Protein AF-A0A7S9H1B7-F1 (afdb_monomer)

Organism: NCBI:txid83627

Nearest PDB structures (foldseek):
  1pwu-assembly2_B  TM=5.235E-01  e=2.134E-02  Bacillus 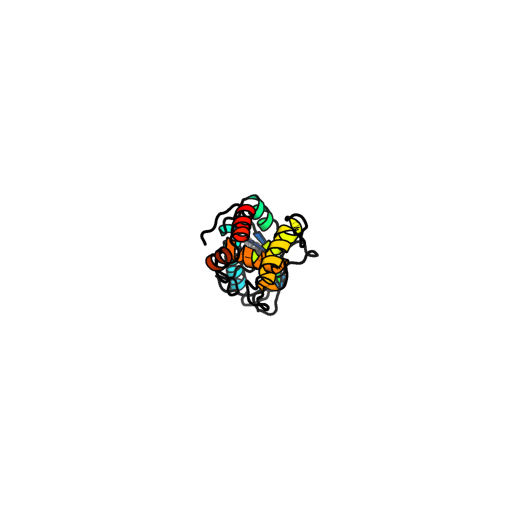anthracis
  1pwq-assembly2_B  TM=4.890E-01  e=4.020E-02  Bacillus anthracis
  8sln-assembly1_A-2  TM=4.218E-01  e=8.030E-01  Deinococcus geothermalis DSM 11300
  6fx4-assembly1_A  TM=3.957E-01  e=4.518E+00  Homo sapiens

Secondary structure (DSSP, 8-state):
-----------------TTEEEETTEEEE-GGGTT-TTHHHHHHHHHHHHHHHHHT---HHHHHHHHHS-EEEE---SS--EEE-TTSSSEEEESSPPPTT--HHHHHHHHHHHHHTSTTGGG-HHHHHHHHHHHHTT-S-TT-GGGS-HHHHHHHHHHHHHHSB-SSTT-BHHHHHHH-HHHHHHHHHHHT-----

Sequence (197 aa):
MIAAAALLATRSAIAQSGATFSYRGINVDASAAQDLPNLKEIVASLKHQIDIVIDCGAKPEIMTFFKSQPVSVKPGQGDGGGHFSSKADGVTVDAAVVAPEKPVLLHELLHAYHFRVLPGALQNPDLVRFYDIAKQNELYPADAYVLKNVQEFFAVTGSLYLWGNVDRPPNDRATLHDKQPVYYQWLGDLFGVQKKA

Radius of gyration: 21.13 Å; Cα contacts (8 Å, |Δi|>4): 292; chains: 1; bounding box: 50×29×90 Å

Solvent-accessible surface area (backbone atoms only — not comparable to full-atom va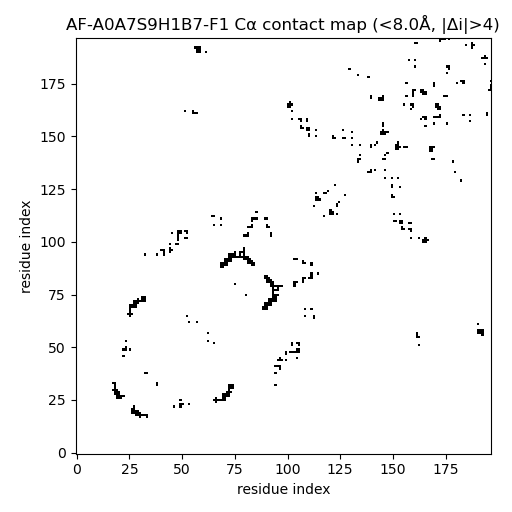lu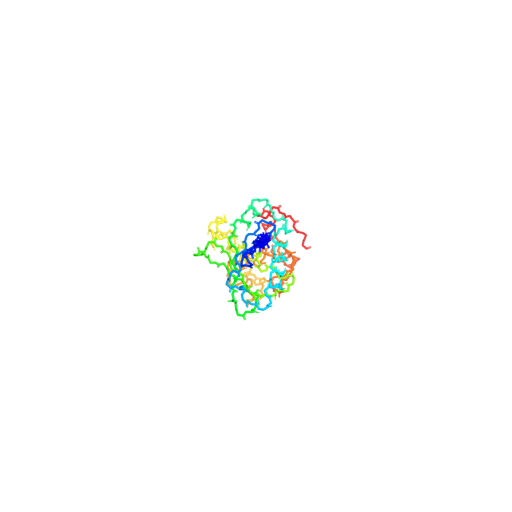es): 11085 Å² total; per-residue (Å²): 137,87,87,81,85,81,83,82,79,89,76,81,74,79,76,72,61,83,27,52,52,73,58,99,67,34,46,37,40,31,56,73,30,58,85,45,94,57,40,69,55,26,52,52,36,50,50,52,30,47,47,52,56,70,69,37,53,55,33,70,71,57,48,51,51,56,39,68,37,47,35,35,32,35,73,53,95,63,84,41,55,57,44,56,47,97,90,50,92,34,31,38,35,33,60,28,70,52,64,91,69,56,55,47,59,44,26,24,47,39,43,49,41,39,51,77,67,43,70,65,24,86,61,20,65,66,55,48,51,55,46,49,52,37,61,78,66,58,69,55,64,88,84,36,66,40,64,72,41,58,60,41,30,50,18,49,53,51,37,24,57,48,72,41,47,42,105,47,75,66,37,36,33,46,53,41,32,74,74,36,49,71,57,44,50,50,50,22,64,72,34,61,38,85,67,83,91

Structure (mmCIF, N/CA/C/O backbone):
data_AF-A0A7S9H1B7-F1
#
_entry.id   AF-A0A7S9H1B7-F1
#
loop_
_atom_site.group_PDB
_atom_site.id
_atom_site.type_symbol
_atom_site.label_atom_id
_atom_site.label_alt_id
_atom_site.label_comp_id
_atom_site.label_asym_id
_atom_site.label_entity_id
_atom_site.label_seq_id
_atom_site.pdbx_PDB_ins_code
_atom_site.Cartn_x
_atom_site.Cartn_y
_atom_site.Cartn_z
_atom_site.occupancy
_atom_site.B_iso_or_equiv
_atom_site.auth_seq_id
_atom_site.auth_comp_id
_atom_site.auth_asym_id
_atom_site.auth_atom_id
_atom_site.pdbx_PDB_model_num
ATOM 1 N N . MET A 1 1 ? 33.031 3.701 -67.627 1.00 42.50 1 MET A N 1
ATOM 2 C CA . MET A 1 1 ? 33.078 4.203 -66.238 1.00 42.50 1 MET A CA 1
ATOM 3 C C . MET A 1 1 ? 31.950 3.541 -65.471 1.00 42.50 1 MET A C 1
ATOM 5 O O . MET A 1 1 ? 30.833 3.523 -65.968 1.00 42.50 1 MET A O 1
ATOM 9 N N . ILE A 1 2 ? 32.289 2.880 -64.368 1.00 40.06 2 ILE A N 1
ATOM 10 C CA . ILE A 1 2 ? 31.425 1.960 -63.619 1.00 40.06 2 ILE A CA 1
ATOM 11 C C . ILE A 1 2 ? 30.494 2.762 -62.703 1.00 40.06 2 ILE A C 1
ATOM 13 O O . ILE A 1 2 ? 30.937 3.683 -62.022 1.00 40.06 2 ILE A O 1
ATOM 17 N N . ALA A 1 3 ? 29.212 2.402 -62.716 1.00 40.38 3 ALA A N 1
ATOM 18 C CA . ALA A 1 3 ? 28.187 2.911 -61.817 1.00 40.38 3 ALA A CA 1
ATOM 19 C C . ALA A 1 3 ? 28.309 2.267 -60.427 1.00 40.38 3 ALA A C 1
ATOM 21 O O . ALA A 1 3 ? 28.509 1.060 -60.321 1.00 40.38 3 ALA A O 1
ATOM 22 N N . ALA A 1 4 ? 28.110 3.056 -59.373 1.00 41.62 4 ALA A N 1
ATOM 23 C CA . ALA A 1 4 ? 27.821 2.550 -58.035 1.00 41.62 4 ALA A CA 1
ATOM 24 C C . ALA A 1 4 ? 26.905 3.547 -57.311 1.00 41.62 4 ALA A C 1
ATOM 26 O O . ALA A 1 4 ? 27.356 4.560 -56.782 1.00 41.62 4 ALA A O 1
ATOM 27 N N . ALA A 1 5 ? 25.601 3.268 -57.323 1.00 49.97 5 ALA A N 1
ATOM 28 C CA . ALA A 1 5 ? 24.639 3.914 -56.442 1.00 49.97 5 ALA A CA 1
ATOM 29 C C . ALA A 1 5 ? 24.619 3.132 -55.121 1.00 49.97 5 ALA A C 1
ATOM 31 O O . ALA A 1 5 ? 24.175 1.985 -55.082 1.00 49.97 5 ALA A O 1
ATOM 32 N N . ALA A 1 6 ? 25.139 3.733 -54.052 1.00 50.69 6 ALA A N 1
ATOM 33 C CA . ALA A 1 6 ? 25.079 3.158 -52.716 1.00 50.69 6 ALA A CA 1
ATOM 34 C C . ALA A 1 6 ? 23.719 3.481 -52.081 1.00 50.69 6 ALA A C 1
ATOM 36 O O . ALA A 1 6 ? 23.407 4.633 -51.783 1.00 50.69 6 ALA A O 1
ATOM 37 N N . LEU A 1 7 ? 22.913 2.438 -51.889 1.00 50.28 7 LEU A N 1
ATOM 38 C CA . LEU A 1 7 ? 21.675 2.467 -51.121 1.00 50.28 7 LEU A CA 1
ATOM 39 C C . LEU A 1 7 ? 22.037 2.464 -49.624 1.00 50.28 7 LEU A C 1
ATOM 41 O O . LEU A 1 7 ? 22.408 1.428 -49.075 1.00 50.28 7 LEU A O 1
ATOM 45 N N . LEU A 1 8 ? 21.956 3.612 -48.952 1.00 50.78 8 LEU A N 1
ATOM 46 C CA . LEU A 1 8 ? 22.065 3.681 -47.491 1.00 50.78 8 LEU A CA 1
ATOM 47 C C . LEU A 1 8 ? 20.679 3.444 -46.887 1.00 50.78 8 LEU A C 1
ATOM 49 O O . LEU A 1 8 ? 19.845 4.343 -46.811 1.00 50.78 8 LEU A O 1
ATOM 53 N N . ALA A 1 9 ? 20.432 2.198 -46.489 1.00 48.97 9 ALA A N 1
ATOM 54 C CA . ALA A 1 9 ? 19.264 1.821 -45.712 1.00 48.97 9 ALA A CA 1
ATOM 55 C C . ALA A 1 9 ? 19.349 2.445 -44.310 1.00 48.97 9 ALA A C 1
ATOM 57 O O . ALA A 1 9 ? 20.228 2.122 -43.512 1.00 48.97 9 ALA A O 1
ATOM 58 N N . THR A 1 10 ? 18.405 3.327 -43.999 1.00 51.50 10 THR A N 1
ATOM 59 C CA . THR A 1 10 ? 18.156 3.845 -42.656 1.00 51.50 10 THR A CA 1
ATOM 60 C C . THR A 1 10 ? 17.515 2.762 -41.794 1.00 51.50 10 THR A C 1
ATOM 62 O O . THR A 1 10 ? 16.324 2.477 -41.900 1.00 51.50 10 THR A O 1
ATOM 65 N N . ARG A 1 11 ? 18.299 2.158 -40.898 1.00 53.00 11 ARG A N 1
ATOM 66 C CA . ARG A 1 11 ? 17.776 1.433 -39.734 1.00 53.00 11 ARG A CA 1
ATOM 67 C C . ARG A 1 11 ? 18.700 1.629 -38.542 1.00 53.00 11 ARG A C 1
ATOM 69 O O . ARG A 1 11 ? 19.546 0.790 -38.270 1.00 53.00 11 ARG A O 1
ATOM 76 N N . SER A 1 12 ? 18.459 2.694 -37.793 1.00 42.88 12 SER A N 1
ATOM 77 C CA . SER A 1 12 ? 18.681 2.637 -36.352 1.00 42.88 12 SER A CA 1
ATOM 78 C C . SER A 1 12 ? 17.314 2.742 -35.712 1.00 42.88 12 SER A C 1
ATOM 80 O O . SER A 1 12 ? 16.742 3.822 -35.581 1.00 42.88 12 SER A O 1
ATOM 82 N N . ALA A 1 13 ? 16.759 1.568 -35.414 1.00 45.88 13 ALA A N 1
ATOM 83 C CA . ALA A 1 13 ? 15.676 1.443 -34.464 1.00 45.88 13 ALA A CA 1
ATOM 84 C C . ALA A 1 13 ? 16.098 2.183 -33.193 1.00 45.88 13 ALA A C 1
ATOM 86 O O . ALA A 1 13 ? 17.211 1.995 -32.701 1.00 45.88 13 ALA A O 1
ATOM 87 N N . ILE A 1 14 ? 15.217 3.047 -32.701 1.00 44.31 14 ILE A N 1
ATOM 88 C CA . ILE A 1 14 ? 15.323 3.620 -31.367 1.00 44.31 14 ILE A CA 1
ATOM 89 C C . ILE A 1 14 ? 15.502 2.433 -30.421 1.00 44.31 14 ILE A C 1
ATOM 91 O O . ILE A 1 14 ? 14.602 1.603 -30.293 1.00 44.31 14 ILE A O 1
ATOM 95 N N . ALA A 1 15 ? 16.683 2.316 -29.814 1.00 42.44 15 ALA A N 1
ATOM 96 C CA . ALA A 1 15 ? 16.867 1.449 -28.671 1.00 42.44 15 ALA A CA 1
ATOM 97 C C . ALA A 1 15 ? 15.908 1.976 -27.605 1.00 42.44 15 ALA A C 1
ATOM 99 O O . ALA A 1 15 ? 16.134 3.032 -27.017 1.00 42.44 15 ALA A O 1
ATOM 100 N N . GLN A 1 16 ? 14.778 1.296 -27.431 1.00 44.72 16 GLN A N 1
ATOM 101 C CA . GLN A 1 16 ? 13.927 1.513 -26.280 1.00 44.72 16 GLN A CA 1
ATOM 102 C C . GLN A 1 16 ? 14.813 1.194 -25.078 1.00 44.72 16 GLN A C 1
ATOM 104 O O . GLN A 1 16 ? 15.269 0.060 -24.940 1.00 44.72 16 GLN A O 1
ATOM 109 N N . SER A 1 17 ? 15.159 2.212 -24.293 1.00 44.72 17 SER A N 1
ATOM 110 C CA . SER A 1 17 ? 15.959 2.073 -23.082 1.00 44.72 17 SER A CA 1
ATOM 111 C C . SER A 1 17 ? 15.239 1.100 -22.148 1.00 44.72 17 SER A C 1
ATOM 113 O O . SER A 1 17 ? 14.348 1.500 -21.405 1.00 44.72 17 SER A O 1
ATOM 115 N N . GLY A 1 18 ? 15.579 -0.191 -22.219 1.00 53.19 18 GLY A N 1
ATOM 116 C CA . GLY A 1 18 ? 14.885 -1.285 -21.521 1.00 53.19 18 GLY A CA 1
ATOM 117 C C . GLY A 1 18 ? 14.953 -1.209 -19.993 1.00 53.19 18 GLY A C 1
ATOM 118 O O . GLY A 1 18 ? 14.351 -2.021 -19.302 1.00 53.19 18 GLY A O 1
ATOM 119 N N . ALA A 1 19 ? 15.668 -0.212 -19.490 1.00 76.44 19 ALA A N 1
ATOM 120 C CA . ALA A 1 19 ? 15.900 0.100 -18.101 1.00 76.44 19 ALA A CA 1
ATOM 121 C C . ALA A 1 19 ? 14.777 0.932 -17.457 1.00 76.44 19 ALA A C 1
ATOM 123 O O . ALA A 1 19 ? 14.599 0.865 -16.253 1.00 76.44 19 ALA A O 1
ATOM 124 N N . THR A 1 20 ? 13.982 1.692 -18.214 1.00 91.31 20 THR A N 1
ATOM 125 C CA . THR A 1 20 ? 12.892 2.519 -17.662 1.00 91.31 20 THR A CA 1
ATOM 126 C C . THR A 1 20 ? 11.612 2.320 -18.463 1.00 91.31 20 THR A C 1
ATOM 128 O O . THR A 1 20 ? 11.636 2.158 -19.684 1.00 91.31 20 THR A O 1
ATOM 131 N N . PHE A 1 21 ? 10.462 2.312 -17.789 1.00 94.19 21 PHE A N 1
ATOM 132 C CA . PHE A 1 21 ? 9.170 2.197 -18.463 1.00 94.19 21 PHE A CA 1
ATOM 133 C C . PHE A 1 21 ? 8.062 2.946 -17.728 1.00 94.19 21 PHE A C 1
ATOM 135 O O . PHE A 1 21 ? 8.146 3.214 -16.535 1.00 94.19 21 PHE A O 1
ATOM 142 N N . SER A 1 22 ? 6.991 3.258 -18.457 1.00 95.88 22 SER A N 1
ATOM 143 C CA . SER A 1 22 ? 5.749 3.774 -17.885 1.00 95.88 22 SER A CA 1
ATOM 144 C C . SER A 1 22 ? 4.623 2.783 -18.149 1.00 95.88 22 SER A C 1
ATOM 146 O O . SER A 1 22 ? 4.496 2.259 -19.260 1.00 95.88 22 SER A O 1
ATOM 148 N N . TYR A 1 23 ? 3.810 2.501 -17.136 1.00 97.69 23 TYR A N 1
ATOM 149 C CA . TYR A 1 23 ? 2.651 1.622 -17.259 1.00 97.69 23 TYR A CA 1
ATOM 150 C C . TYR A 1 23 ? 1.490 2.173 -16.433 1.00 97.69 23 TYR A C 1
ATOM 152 O O . TYR A 1 23 ? 1.639 2.477 -15.253 1.00 97.69 23 TYR A O 1
ATOM 160 N N . ARG A 1 24 ? 0.336 2.375 -17.086 1.00 97.69 24 ARG A N 1
ATOM 161 C CA . ARG A 1 24 ? -0.893 2.959 -16.503 1.00 97.69 24 ARG A CA 1
ATOM 162 C C . ARG A 1 24 ? -0.681 4.273 -15.724 1.00 97.69 24 ARG A C 1
ATOM 164 O O . ARG A 1 24 ? -1.469 4.626 -14.845 1.00 97.69 24 ARG A O 1
ATOM 171 N N . GLY A 1 25 ? 0.345 5.037 -16.106 1.00 96.31 25 GLY A N 1
ATOM 172 C CA . GLY A 1 25 ? 0.700 6.324 -15.506 1.00 96.31 25 GLY A CA 1
ATOM 173 C C . GLY A 1 25 ? 1.669 6.245 -14.324 1.00 96.31 25 GLY A C 1
ATOM 174 O O . GLY A 1 25 ? 1.951 7.285 -13.744 1.00 96.31 25 GLY A O 1
ATOM 175 N N . ILE A 1 26 ? 2.177 5.058 -13.977 1.00 97.62 26 ILE A N 1
ATOM 176 C CA . ILE A 1 26 ? 3.278 4.887 -13.022 1.00 97.62 26 ILE A CA 1
ATOM 177 C C . ILE A 1 26 ? 4.585 4.761 -13.803 1.00 97.62 26 ILE A C 1
ATOM 179 O O . ILE A 1 26 ? 4.686 3.943 -14.721 1.00 97.62 26 ILE A O 1
ATOM 183 N N . ASN A 1 27 ? 5.576 5.571 -13.434 1.00 96.06 27 ASN A N 1
ATOM 184 C CA . ASN A 1 27 ? 6.915 5.526 -14.012 1.00 96.06 27 ASN A CA 1
ATOM 185 C C . ASN A 1 27 ? 7.822 4.648 -13.149 1.00 96.06 27 ASN A C 1
ATOM 187 O O . ASN A 1 27 ? 7.904 4.837 -11.935 1.00 96.06 27 ASN A O 1
ATOM 191 N N . VAL A 1 28 ? 8.505 3.710 -13.795 1.00 96.94 28 VAL A N 1
ATOM 192 C CA . VAL A 1 28 ? 9.380 2.731 -13.162 1.00 96.94 28 VAL A CA 1
ATOM 193 C C . VAL A 1 28 ? 10.788 2.859 -13.726 1.00 96.94 28 VAL A C 1
ATOM 195 O O . VAL A 1 28 ? 10.990 2.813 -14.942 1.00 96.94 28 VAL A O 1
ATOM 198 N N . ASP A 1 29 ? 11.758 2.953 -12.825 1.00 96.06 29 ASP A N 1
ATOM 199 C CA . ASP A 1 29 ? 13.178 2.805 -13.113 1.00 96.06 29 ASP A CA 1
ATOM 200 C C . ASP A 1 29 ? 13.665 1.413 -12.699 1.00 96.06 29 ASP A C 1
ATOM 202 O O . ASP A 1 29 ? 13.832 1.119 -11.520 1.00 96.06 29 ASP A O 1
ATOM 206 N N . ALA A 1 30 ? 13.889 0.550 -13.682 1.00 94.44 30 ALA A N 1
ATOM 207 C CA . ALA A 1 30 ? 14.464 -0.780 -13.538 1.00 94.44 30 ALA A CA 1
ATOM 208 C C . ALA A 1 30 ? 15.931 -0.860 -14.001 1.00 94.44 30 ALA A C 1
ATOM 210 O O . ALA A 1 30 ? 16.442 -1.961 -14.208 1.00 94.44 30 ALA A O 1
ATOM 211 N N . SER A 1 31 ? 16.631 0.274 -14.137 1.00 93.69 31 SER A N 1
ATOM 212 C CA . SER A 1 31 ? 18.012 0.316 -14.643 1.00 93.69 31 SER A CA 1
ATOM 213 C C . SER A 1 31 ? 18.956 -0.564 -13.835 1.00 93.69 31 SER A C 1
ATOM 215 O O . SER A 1 31 ? 19.795 -1.257 -14.399 1.00 93.69 31 SER A O 1
ATOM 217 N N . ALA A 1 32 ? 18.783 -0.603 -12.512 1.00 91.56 32 ALA A N 1
ATOM 218 C CA . ALA A 1 32 ? 19.619 -1.421 -11.640 1.00 91.56 32 ALA A CA 1
ATOM 219 C C . ALA A 1 32 ? 19.403 -2.935 -11.830 1.00 91.56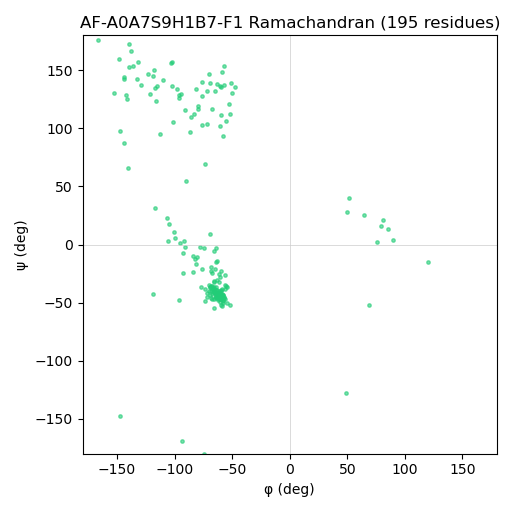 32 ALA A C 1
ATOM 221 O O . ALA A 1 32 ? 20.262 -3.719 -11.445 1.00 91.56 32 ALA A O 1
ATOM 222 N N . ALA A 1 33 ? 18.277 -3.350 -12.416 1.00 90.81 33 ALA A N 1
ATOM 223 C CA . ALA A 1 33 ? 17.911 -4.745 -12.657 1.00 90.81 33 ALA A CA 1
ATOM 224 C C . ALA A 1 33 ? 18.050 -5.160 -14.136 1.00 90.81 33 ALA A C 1
ATOM 226 O O . ALA A 1 33 ? 17.702 -6.288 -14.484 1.00 90.81 33 ALA A O 1
ATOM 227 N N . GLN A 1 34 ? 18.536 -4.269 -15.011 1.00 91.31 34 GLN A N 1
ATOM 228 C CA . GLN A 1 34 ? 18.475 -4.437 -16.469 1.00 91.31 34 GLN A CA 1
ATOM 229 C C . GLN A 1 34 ? 19.216 -5.681 -16.993 1.00 91.31 34 GLN A C 1
ATOM 231 O O . GLN A 1 34 ? 18.837 -6.237 -18.021 1.00 91.31 34 GLN A O 1
ATOM 236 N N . ASP A 1 35 ? 20.254 -6.119 -16.278 1.00 90.81 35 ASP A N 1
ATOM 237 C CA . ASP A 1 35 ? 21.105 -7.245 -16.673 1.00 90.81 35 ASP A CA 1
ATOM 238 C C . ASP A 1 35 ? 20.622 -8.585 -16.089 1.00 90.81 35 ASP A C 1
ATOM 240 O O . ASP A 1 35 ? 21.259 -9.622 -16.285 1.00 90.81 35 ASP A O 1
ATOM 244 N N . LEU A 1 36 ? 19.496 -8.595 -15.360 1.00 89.44 36 LEU A N 1
ATOM 245 C CA . LEU A 1 36 ? 18.946 -9.827 -14.806 1.00 89.44 36 LEU A CA 1
ATOM 246 C C . LEU A 1 36 ? 18.343 -10.707 -15.913 1.00 89.44 36 LEU A C 1
ATOM 248 O O . LEU A 1 36 ? 17.528 -10.234 -16.712 1.00 89.44 36 LEU A O 1
ATOM 252 N N . PRO A 1 37 ? 18.660 -12.015 -15.938 1.00 91.31 37 PRO A N 1
ATOM 253 C CA . PRO A 1 37 ? 18.216 -12.915 -17.003 1.00 91.31 37 PRO A CA 1
ATOM 254 C C . PRO A 1 37 ? 16.692 -13.110 -17.044 1.00 91.31 37 PRO A C 1
ATOM 256 O O . PRO A 1 37 ? 16.153 -13.478 -18.083 1.00 91.31 37 PRO A O 1
ATOM 259 N N . ASN A 1 38 ? 15.998 -12.849 -15.933 1.00 91.62 38 ASN A N 1
ATOM 260 C CA . ASN A 1 38 ? 14.545 -12.939 -15.775 1.00 91.62 38 ASN A CA 1
ATOM 261 C C . ASN A 1 38 ? 13.855 -11.558 -15.704 1.00 91.62 38 ASN A C 1
ATOM 263 O O . ASN A 1 38 ? 12.765 -11.426 -15.140 1.00 91.62 38 ASN A O 1
ATOM 267 N N . LEU A 1 39 ? 14.482 -10.501 -16.241 1.00 91.25 39 LEU A N 1
ATOM 268 C CA . LEU A 1 39 ? 13.924 -9.142 -16.222 1.00 91.25 39 LEU A CA 1
ATOM 269 C C . LEU A 1 39 ? 12.513 -9.083 -16.822 1.00 91.25 39 LEU A C 1
ATOM 271 O O . LEU A 1 39 ? 11.661 -8.344 -16.333 1.00 91.25 39 LEU A O 1
ATOM 275 N N . LYS A 1 40 ? 12.238 -9.865 -17.870 1.00 92.88 40 LYS A N 1
ATOM 276 C CA . LYS A 1 40 ? 10.927 -9.877 -18.532 1.00 92.88 40 LYS A CA 1
ATOM 277 C C . LYS A 1 40 ? 9.820 -10.334 -17.579 1.00 92.88 40 LYS A C 1
ATOM 279 O O . LYS A 1 40 ? 8.753 -9.721 -17.545 1.00 92.88 40 LYS A O 1
ATOM 284 N N . GLU A 1 41 ? 10.074 -11.382 -16.806 1.00 94.12 41 GLU A N 1
ATOM 285 C CA . GLU A 1 41 ? 9.160 -11.921 -15.803 1.00 94.12 41 GLU A CA 1
ATOM 286 C C . GLU A 1 41 ? 8.996 -10.944 -14.633 1.00 94.12 41 GLU A C 1
ATOM 288 O O . GLU A 1 41 ? 7.873 -10.717 -14.182 1.00 94.12 41 GLU A O 1
ATOM 293 N N . ILE A 1 42 ? 10.084 -10.300 -14.195 1.00 93.44 42 ILE A N 1
ATOM 294 C CA . ILE A 1 42 ? 10.050 -9.252 -13.161 1.00 93.44 42 ILE A CA 1
ATOM 295 C C . ILE A 1 42 ? 9.185 -8.070 -13.619 1.00 93.44 42 ILE A C 1
ATOM 297 O O . ILE A 1 42 ? 8.313 -7.618 -12.881 1.00 93.44 42 ILE A O 1
ATOM 301 N N . VAL A 1 43 ? 9.359 -7.594 -14.856 1.00 94.31 43 VAL A N 1
ATOM 302 C CA . VAL A 1 43 ? 8.550 -6.503 -15.421 1.00 94.31 43 VAL A CA 1
ATOM 303 C C . VAL A 1 43 ? 7.082 -6.911 -15.550 1.00 94.31 43 VAL A C 1
ATOM 305 O O . VAL A 1 43 ? 6.204 -6.096 -15.273 1.00 94.31 43 VAL A O 1
ATOM 308 N N . ALA A 1 44 ? 6.786 -8.152 -15.945 1.00 95.62 44 ALA A N 1
ATOM 309 C CA . ALA A 1 44 ? 5.411 -8.652 -15.997 1.00 95.62 44 ALA A CA 1
ATOM 310 C C . ALA A 1 44 ? 4.769 -8.697 -14.599 1.00 95.62 44 ALA A C 1
ATOM 312 O O . ALA A 1 44 ? 3.659 -8.197 -14.420 1.00 95.62 44 ALA A O 1
ATOM 313 N N . SER A 1 45 ? 5.500 -9.209 -13.605 1.00 95.25 45 SER A N 1
ATOM 314 C CA . SER A 1 45 ? 5.105 -9.200 -12.194 1.00 95.25 45 SER A CA 1
ATOM 315 C C . SER A 1 45 ? 4.843 -7.775 -11.694 1.00 95.25 45 SER A C 1
ATOM 317 O O . SER A 1 45 ? 3.800 -7.501 -11.106 1.00 95.25 45 SER A O 1
ATOM 319 N N . LEU A 1 46 ? 5.732 -6.824 -11.994 1.00 95.81 46 LEU A N 1
ATOM 320 C CA . LEU A 1 46 ? 5.580 -5.428 -11.582 1.00 95.81 46 LEU A CA 1
ATOM 321 C C . LEU A 1 46 ? 4.408 -4.722 -12.277 1.00 95.81 46 LEU A C 1
ATOM 323 O O . LEU A 1 46 ? 3.722 -3.919 -11.653 1.00 95.81 46 LEU A O 1
ATOM 327 N N . LYS A 1 47 ? 4.124 -5.030 -13.546 1.00 97.50 47 LYS A N 1
ATOM 328 C CA . LYS A 1 47 ? 2.913 -4.528 -14.212 1.00 97.50 47 LYS A CA 1
ATOM 329 C C . LYS A 1 47 ? 1.649 -5.015 -13.511 1.00 97.50 47 LYS A C 1
ATOM 331 O O . LYS A 1 47 ? 0.763 -4.206 -13.271 1.00 97.50 47 LYS A O 1
ATOM 336 N N . HIS A 1 48 ? 1.614 -6.278 -13.094 1.00 96.94 48 HIS A N 1
ATOM 337 C CA . HIS A 1 48 ? 0.506 -6.807 -12.297 1.00 96.94 48 HIS A CA 1
ATOM 338 C C . HIS A 1 48 ? 0.380 -6.104 -10.932 1.00 96.94 48 HIS A C 1
ATOM 340 O O . HIS A 1 48 ? -0.718 -5.747 -10.517 1.00 96.94 48 HIS A O 1
ATOM 346 N N . GLN A 1 49 ? 1.498 -5.794 -10.264 1.00 97.06 49 GLN A N 1
ATOM 347 C CA . GLN A 1 49 ? 1.489 -4.962 -9.049 1.00 97.06 49 GLN A CA 1
ATOM 348 C C . GLN A 1 49 ? 0.916 -3.559 -9.298 1.00 97.06 49 GLN A C 1
ATOM 350 O O . GLN A 1 49 ? 0.185 -3.023 -8.467 1.00 97.06 49 GLN A O 1
ATOM 355 N N . ILE A 1 50 ? 1.229 -2.954 -10.445 1.00 98.06 50 ILE A N 1
ATOM 356 C CA . ILE A 1 50 ? 0.644 -1.673 -10.850 1.00 98.06 50 ILE A CA 1
ATOM 357 C C . ILE A 1 50 ? -0.857 -1.832 -11.111 1.00 98.06 50 ILE A C 1
ATOM 359 O O . ILE A 1 50 ? -1.622 -0.969 -10.695 1.00 98.06 50 ILE A O 1
ATOM 363 N N . ASP A 1 51 ? -1.302 -2.925 -11.732 1.00 97.88 51 ASP A N 1
ATOM 364 C CA . ASP A 1 51 ? -2.731 -3.188 -11.927 1.00 97.88 51 ASP A CA 1
ATOM 365 C C . ASP A 1 51 ? -3.476 -3.248 -10.587 1.00 97.88 51 ASP A C 1
ATOM 367 O O . ASP A 1 51 ? -4.491 -2.572 -10.437 1.00 97.88 51 ASP A O 1
ATOM 371 N N . ILE A 1 52 ? -2.911 -3.907 -9.567 1.00 96.75 52 ILE A N 1
ATOM 372 C CA . ILE A 1 52 ? -3.444 -3.877 -8.191 1.00 96.75 52 ILE A CA 1
ATOM 373 C C . ILE A 1 52 ? -3.590 -2.439 -7.682 1.00 96.75 52 ILE A C 1
ATOM 375 O O . ILE A 1 52 ? -4.650 -2.066 -7.179 1.00 96.75 52 ILE A O 1
ATOM 379 N N . VAL A 1 53 ? -2.539 -1.620 -7.810 1.00 97.81 53 VAL A N 1
ATOM 380 C CA . VAL A 1 53 ? -2.552 -0.224 -7.346 1.00 97.81 53 VAL A CA 1
ATOM 381 C C . VAL A 1 53 ? -3.641 0.575 -8.052 1.00 97.81 53 VAL A C 1
ATOM 383 O O . VAL A 1 53 ? -4.387 1.292 -7.390 1.00 97.81 53 VAL A O 1
ATOM 386 N N . ILE A 1 54 ? -3.750 0.459 -9.377 1.00 97.81 54 ILE A N 1
ATOM 387 C CA . ILE A 1 54 ? -4.694 1.255 -10.166 1.00 97.81 54 ILE A CA 1
ATOM 388 C C . ILE A 1 54 ? -6.140 0.777 -9.974 1.00 97.81 54 ILE A C 1
ATOM 390 O O . ILE A 1 54 ? -7.048 1.605 -9.887 1.00 97.81 54 ILE A O 1
ATOM 394 N N . ASP A 1 55 ? -6.360 -0.531 -9.864 1.00 97.00 55 ASP A N 1
ATOM 395 C CA . ASP A 1 55 ? -7.697 -1.130 -9.820 1.00 97.00 55 ASP A CA 1
ATOM 396 C C . ASP A 1 55 ? -8.241 -1.287 -8.391 1.00 97.00 55 ASP A C 1
ATOM 398 O O . ASP A 1 55 ? -9.398 -1.668 -8.198 1.00 97.00 55 ASP A O 1
ATOM 402 N N . CYS A 1 56 ? -7.461 -0.927 -7.363 1.00 95.88 56 CYS A N 1
ATOM 403 C CA . CYS A 1 56 ? -7.920 -1.000 -5.976 1.00 95.88 56 CYS A CA 1
ATOM 404 C C . CYS A 1 56 ? -9.095 -0.059 -5.656 1.00 95.88 56 CYS A C 1
ATOM 406 O O . CYS A 1 56 ? -9.782 -0.255 -4.649 1.00 95.88 56 CYS A O 1
ATOM 408 N N . GLY A 1 57 ? -9.371 0.924 -6.519 1.00 96.06 57 GLY A N 1
ATOM 409 C CA . GLY A 1 57 ? -10.542 1.797 -6.426 1.00 96.06 57 GLY A CA 1
ATOM 410 C C . GLY A 1 57 ? -10.420 2.929 -5.407 1.00 96.06 57 GLY A C 1
ATOM 411 O O . GLY A 1 57 ? -11.438 3.512 -5.050 1.00 96.06 57 GLY A O 1
ATOM 412 N N . ALA A 1 58 ? -9.210 3.242 -4.933 1.00 98.00 58 ALA A N 1
ATOM 413 C CA . ALA A 1 58 ? -8.980 4.421 -4.103 1.00 98.00 58 ALA A CA 1
ATOM 414 C C . ALA A 1 58 ? -9.381 5.713 -4.841 1.00 98.00 58 ALA A C 1
ATOM 416 O O . ALA A 1 58 ? -9.259 5.820 -6.065 1.00 98.00 58 ALA A O 1
ATOM 417 N N . LYS A 1 59 ? -9.836 6.711 -4.081 1.00 98.06 59 LYS A N 1
ATOM 418 C CA . LYS A 1 59 ? -10.308 7.999 -4.597 1.00 98.06 59 LYS A CA 1
ATOM 419 C C . LYS A 1 59 ? -9.260 8.751 -5.441 1.00 98.06 59 LYS A C 1
ATOM 421 O O . LYS A 1 59 ? -8.052 8.561 -5.240 1.00 98.06 59 LYS A O 1
ATOM 426 N N . PRO A 1 60 ? -9.691 9.621 -6.378 1.00 98.38 60 PRO A N 1
ATOM 427 C CA . PRO A 1 60 ? -8.816 10.201 -7.400 1.00 98.38 60 PRO A CA 1
ATOM 428 C C . PRO A 1 60 ? -7.575 10.925 -6.870 1.00 98.38 60 PRO A C 1
ATOM 430 O O . PRO A 1 60 ? -6.514 10.849 -7.490 1.00 98.38 60 PRO A O 1
ATOM 433 N N . GLU A 1 61 ? -7.662 11.604 -5.727 1.00 98.25 61 GLU A N 1
ATOM 434 C CA . GLU A 1 61 ? -6.523 12.307 -5.136 1.00 98.25 61 GLU A CA 1
ATOM 435 C C . GLU A 1 61 ? -5.443 11.345 -4.616 1.00 98.25 61 GLU A C 1
ATOM 437 O O . GLU A 1 61 ? -4.252 11.613 -4.777 1.00 98.25 61 GLU A O 1
ATOM 442 N N . ILE A 1 62 ? -5.835 10.185 -4.078 1.00 98.50 62 ILE A N 1
ATOM 443 C CA . ILE A 1 62 ? -4.892 9.146 -3.641 1.00 98.50 62 ILE A CA 1
ATOM 444 C C . ILE A 1 62 ? -4.272 8.478 -4.863 1.00 98.50 62 ILE A C 1
ATOM 446 O O . ILE A 1 62 ? -3.061 8.287 -4.912 1.00 98.50 62 ILE A O 1
ATOM 450 N N . MET A 1 63 ? -5.076 8.203 -5.892 1.00 98.44 63 MET A N 1
ATOM 451 C CA . MET A 1 63 ? -4.572 7.671 -7.157 1.00 98.44 63 MET A CA 1
ATOM 452 C C . MET A 1 63 ? -3.563 8.619 -7.823 1.00 98.44 63 MET A C 1
ATOM 454 O O . MET A 1 63 ? -2.547 8.183 -8.363 1.00 98.44 63 MET A O 1
ATOM 458 N N . THR A 1 64 ? -3.824 9.926 -7.764 1.00 98.38 64 THR A N 1
ATOM 459 C CA . THR A 1 64 ? -2.904 10.960 -8.259 1.00 98.38 64 THR A CA 1
ATOM 460 C C . THR A 1 64 ? -1.595 10.946 -7.476 1.00 98.38 64 THR A C 1
ATOM 462 O O . THR A 1 64 ? -0.526 10.996 -8.082 1.00 98.38 64 THR A O 1
ATOM 465 N N . PHE A 1 65 ? -1.664 10.814 -6.148 1.00 98.38 65 PHE A N 1
ATOM 466 C CA . PHE A 1 65 ? -0.478 10.664 -5.310 1.00 98.38 65 PHE A CA 1
ATOM 467 C C . PHE A 1 65 ? 0.309 9.388 -5.642 1.00 98.38 65 PHE A C 1
ATOM 469 O O . PHE A 1 65 ? 1.517 9.459 -5.843 1.00 98.38 65 PHE A O 1
ATOM 476 N N . PHE A 1 66 ? -0.349 8.232 -5.754 1.00 98.38 66 PHE A N 1
ATOM 477 C CA . PHE A 1 66 ? 0.317 6.970 -6.090 1.00 98.38 66 PHE A CA 1
ATOM 478 C C . PHE A 1 66 ? 1.057 7.049 -7.427 1.00 98.38 66 PHE A C 1
ATOM 480 O O . PHE A 1 66 ? 2.213 6.644 -7.507 1.00 98.38 66 PHE A O 1
ATOM 487 N N . LYS A 1 67 ? 0.438 7.644 -8.452 1.00 98.25 67 LYS A N 1
ATOM 488 C CA . LYS A 1 67 ? 1.068 7.843 -9.767 1.00 98.25 67 LYS A CA 1
ATOM 489 C C . LYS A 1 67 ? 2.232 8.831 -9.756 1.00 98.25 67 LYS A C 1
ATOM 491 O O . LYS A 1 67 ? 3.086 8.754 -10.634 1.00 98.25 67 LYS A O 1
ATOM 496 N N . SER A 1 68 ? 2.272 9.759 -8.799 1.00 97.56 68 SER A N 1
ATOM 497 C CA . SER A 1 68 ? 3.366 10.727 -8.700 1.00 97.56 68 SER A CA 1
ATOM 498 C C . SER A 1 68 ? 4.602 10.179 -7.990 1.00 97.56 68 SER A C 1
ATOM 500 O O . SER A 1 68 ? 5.656 10.808 -8.071 1.00 97.56 68 SER A O 1
ATOM 502 N N . GLN A 1 69 ? 4.507 9.028 -7.314 1.00 97.38 69 GLN A N 1
ATO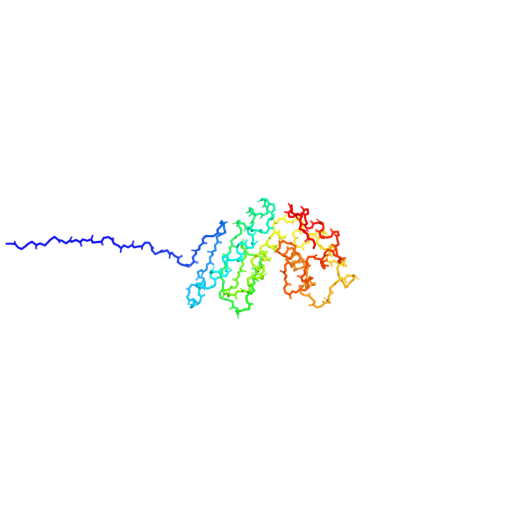M 503 C CA . GLN A 1 69 ? 5.651 8.452 -6.612 1.00 97.38 69 GLN A CA 1
ATOM 504 C C . GLN A 1 69 ? 6.620 7.794 -7.607 1.00 97.38 69 GLN A C 1
ATOM 506 O O . GLN A 1 69 ? 6.201 6.929 -8.380 1.00 97.38 69 GLN A O 1
ATOM 511 N N . PRO A 1 70 ? 7.921 8.137 -7.575 1.00 95.62 70 PRO A N 1
ATOM 512 C CA . PRO A 1 70 ? 8.937 7.378 -8.291 1.00 95.62 70 PRO A CA 1
ATOM 513 C C . PRO A 1 70 ? 8.969 5.925 -7.806 1.00 95.62 70 PRO A C 1
ATOM 515 O O . PRO A 1 70 ? 8.951 5.675 -6.598 1.00 95.62 70 PRO A O 1
ATOM 518 N N . VAL A 1 71 ? 9.049 4.974 -8.735 1.00 97.50 71 VAL A N 1
ATOM 519 C CA . VAL A 1 71 ? 9.225 3.551 -8.422 1.00 97.50 71 VAL A CA 1
ATOM 520 C C . VAL A 1 71 ? 10.563 3.097 -8.978 1.00 97.50 71 VAL A C 1
ATOM 522 O O . VAL A 1 71 ? 10.803 3.212 -10.177 1.00 97.50 71 VAL A O 1
ATOM 525 N N . SER A 1 72 ? 11.427 2.556 -8.125 1.00 95.56 72 SER A N 1
ATOM 526 C CA . SER A 1 72 ? 12.698 1.969 -8.551 1.00 95.56 72 SER A CA 1
ATOM 527 C C . SER A 1 72 ? 12.727 0.472 -8.278 1.00 95.56 72 SER A C 1
ATOM 529 O O . SER A 1 72 ? 12.355 0.030 -7.194 1.00 95.56 72 SER A O 1
ATOM 531 N N . VAL A 1 73 ? 13.221 -0.307 -9.234 1.00 93.69 73 VAL A N 1
ATOM 532 C CA . VAL A 1 73 ? 13.503 -1.732 -9.067 1.00 93.69 73 VAL A CA 1
ATOM 533 C C . VAL A 1 73 ? 14.976 -1.886 -8.731 1.00 93.69 73 VAL A C 1
ATOM 535 O O . VAL A 1 73 ? 15.832 -1.386 -9.464 1.00 93.69 73 VAL A O 1
ATOM 538 N N . LYS A 1 74 ? 15.291 -2.572 -7.632 1.00 89.38 74 LYS A N 1
ATOM 539 C CA . LYS A 1 74 ? 16.680 -2.853 -7.249 1.00 89.38 74 LYS A CA 1
ATOM 540 C C . LYS A 1 74 ? 16.944 -4.351 -7.210 1.00 89.38 74 LYS A C 1
ATOM 542 O O . LYS A 1 74 ? 16.056 -5.101 -6.810 1.00 89.38 74 LYS A O 1
ATOM 547 N N . PRO A 1 75 ? 18.155 -4.800 -7.579 1.00 81.69 75 PRO A N 1
ATOM 548 C CA . PRO A 1 75 ? 18.615 -6.140 -7.248 1.00 81.69 75 PRO A CA 1
ATOM 549 C C . PRO A 1 75 ? 18.513 -6.330 -5.734 1.00 81.69 75 PRO A C 1
ATOM 551 O O . PRO A 1 75 ? 19.248 -5.706 -4.968 1.00 81.69 75 PRO A O 1
ATOM 554 N N . GLY A 1 76 ? 17.526 -7.111 -5.317 1.00 70.25 76 GLY A N 1
ATOM 555 C CA . GLY A 1 76 ? 17.269 -7.422 -3.920 1.00 70.25 76 GLY A CA 1
ATOM 556 C C . GLY A 1 76 ? 17.943 -8.719 -3.496 1.00 70.25 76 GLY A C 1
ATOM 557 O O . GLY A 1 76 ? 18.715 -9.315 -4.249 1.00 70.25 76 GLY A O 1
ATOM 558 N N . GLN A 1 77 ? 17.593 -9.205 -2.305 1.00 62.19 77 GLN A N 1
ATOM 559 C CA . GLN A 1 77 ? 17.975 -10.555 -1.862 1.00 62.19 77 GLN A CA 1
ATOM 560 C C . GLN A 1 77 ? 17.104 -11.652 -2.504 1.00 62.19 77 GLN A C 1
ATOM 562 O O . GLN A 1 77 ? 17.345 -12.836 -2.282 1.00 62.19 77 GLN A O 1
ATOM 567 N N . GLY A 1 78 ? 16.112 -11.267 -3.319 1.00 57.38 78 GLY A N 1
ATOM 568 C CA . GLY A 1 78 ? 15.226 -12.184 -4.037 1.00 57.38 78 GLY A CA 1
ATOM 569 C C . GLY A 1 78 ? 14.016 -12.653 -3.225 1.00 57.38 78 GLY A C 1
ATOM 570 O O . GLY A 1 78 ? 13.351 -13.598 -3.640 1.00 57.38 78 GLY A O 1
ATOM 571 N N . ASP A 1 79 ? 13.712 -12.014 -2.091 1.00 62.66 79 ASP A N 1
ATOM 572 C CA . ASP A 1 79 ? 12.567 -12.360 -1.237 1.00 62.66 79 ASP A CA 1
ATOM 573 C C . ASP A 1 79 ? 11.239 -11.719 -1.694 1.00 62.66 79 ASP A C 1
ATOM 575 O O . ASP A 1 79 ? 10.165 -12.105 -1.221 1.00 62.66 79 ASP A O 1
ATOM 579 N N . GLY A 1 80 ? 11.299 -10.785 -2.652 1.00 66.12 80 GLY A N 1
ATOM 580 C CA . GLY A 1 80 ? 10.129 -10.114 -3.214 1.00 66.12 80 GLY A CA 1
ATOM 581 C C . GLY A 1 80 ? 9.601 -8.961 -2.367 1.00 66.12 80 GLY A C 1
ATOM 582 O O . GLY A 1 80 ? 8.428 -8.614 -2.499 1.00 66.12 80 GLY A O 1
ATOM 583 N N . GLY A 1 81 ? 10.433 -8.399 -1.487 1.00 83.81 81 GLY A N 1
ATOM 584 C CA . GLY A 1 81 ? 10.087 -7.252 -0.659 1.00 83.81 81 GLY A CA 1
ATOM 585 C C . GLY A 1 81 ? 10.046 -5.910 -1.399 1.00 83.81 81 GLY A C 1
ATOM 586 O O . GLY A 1 81 ? 10.284 -5.789 -2.604 1.00 83.81 81 GLY A O 1
ATOM 587 N N . GLY A 1 82 ? 9.732 -4.873 -0.634 1.00 88.44 82 GLY A N 1
ATOM 588 C CA . GLY A 1 82 ? 9.815 -3.482 -1.044 1.00 88.44 82 GLY A CA 1
ATOM 589 C C . GLY A 1 82 ? 10.358 -2.627 0.094 1.00 88.44 82 GLY A C 1
ATOM 590 O O . GLY A 1 82 ? 10.597 -3.105 1.206 1.00 88.44 82 GLY A O 1
ATOM 591 N N . HIS A 1 83 ? 10.619 -1.359 -0.208 1.00 91.88 83 HIS A N 1
ATOM 592 C CA . HIS A 1 83 ? 11.002 -0.403 0.812 1.00 91.88 83 HIS A CA 1
ATOM 593 C C . HIS A 1 83 ? 10.620 1.033 0.464 1.00 91.88 83 HIS A C 1
ATOM 595 O O . HIS A 1 83 ? 11.005 1.583 -0.575 1.00 91.88 83 HIS A O 1
ATOM 601 N N . PHE A 1 84 ? 9.984 1.686 1.426 1.00 93.56 84 PHE A N 1
ATOM 602 C CA . PHE A 1 84 ? 9.874 3.128 1.528 1.00 93.56 84 PHE A CA 1
ATOM 603 C C . PHE A 1 84 ? 10.848 3.701 2.569 1.00 93.56 84 PHE A C 1
ATOM 605 O O . PHE A 1 84 ? 10.935 3.229 3.701 1.00 93.56 84 PHE A O 1
ATOM 612 N N . SER A 1 85 ? 11.503 4.813 2.214 1.00 89.75 85 SER A N 1
ATOM 613 C CA . SER A 1 85 ? 12.285 5.637 3.138 1.00 89.75 85 SER A CA 1
ATOM 614 C C . SER A 1 85 ? 11.879 7.102 3.019 1.00 89.75 85 SER A C 1
ATOM 616 O O . SER A 1 85 ? 11.797 7.636 1.915 1.00 89.75 85 SER A O 1
ATOM 618 N N . SER A 1 86 ? 11.736 7.795 4.152 1.00 89.19 86 SER A N 1
ATOM 619 C CA . SER A 1 86 ? 11.482 9.244 4.182 1.00 89.19 86 SER A CA 1
ATOM 620 C C . SER A 1 86 ? 12.613 10.088 3.585 1.00 89.19 86 SER A C 1
ATOM 622 O O . SER A 1 86 ? 12.414 11.270 3.318 1.00 89.19 86 SER A O 1
ATOM 624 N N . LYS A 1 87 ? 13.795 9.493 3.380 1.00 89.94 87 LYS A N 1
ATOM 625 C CA . LYS A 1 87 ? 14.967 10.131 2.761 1.00 89.94 87 LYS A CA 1
ATOM 626 C C . LYS A 1 87 ? 15.052 9.915 1.248 1.00 89.94 87 LYS A C 1
ATOM 628 O O . LYS A 1 87 ? 15.956 10.459 0.624 1.00 89.94 87 LYS A O 1
ATOM 633 N N . ALA A 1 88 ? 14.181 9.083 0.682 1.00 89.56 88 ALA A N 1
ATOM 634 C CA . ALA A 1 88 ? 14.110 8.828 -0.751 1.00 89.56 88 ALA A CA 1
ATOM 635 C C . ALA A 1 88 ? 12.934 9.597 -1.362 1.00 89.56 88 ALA A C 1
ATOM 637 O O . ALA A 1 88 ? 11.966 9.895 -0.666 1.00 89.56 88 ALA A O 1
ATOM 638 N N . ASP A 1 89 ? 12.978 9.863 -2.666 1.00 89.00 89 ASP A N 1
ATOM 639 C CA . ASP A 1 89 ? 11.895 10.573 -3.365 1.00 89.00 89 ASP A CA 1
ATOM 640 C C . ASP A 1 89 ? 10.665 9.688 -3.618 1.00 89.00 89 ASP A C 1
ATOM 642 O O . ASP A 1 89 ? 9.553 10.185 -3.775 1.00 89.00 89 ASP A O 1
ATOM 646 N N . GLY A 1 90 ? 10.838 8.365 -3.601 1.00 94.19 90 GLY A N 1
ATOM 647 C CA . GLY A 1 90 ? 9.808 7.402 -3.977 1.00 94.19 90 GLY A CA 1
ATOM 648 C C . GLY A 1 90 ? 9.884 6.098 -3.194 1.00 94.19 90 GLY A C 1
ATOM 649 O O . GLY A 1 90 ? 10.264 6.088 -2.021 1.00 94.19 90 GLY A O 1
ATOM 650 N N . VAL A 1 91 ? 9.501 5.010 -3.853 1.00 96.75 91 VAL A N 1
ATOM 651 C CA . VAL A 1 91 ? 9.494 3.653 -3.304 1.00 96.75 91 VAL A CA 1
ATOM 652 C C . VAL A 1 91 ? 10.435 2.756 -4.095 1.00 96.75 91 VAL A C 1
ATOM 654 O O . VAL A 1 91 ? 10.665 2.954 -5.288 1.00 96.75 91 VAL A O 1
ATOM 657 N N . THR A 1 92 ? 11.001 1.765 -3.419 1.00 95.31 92 THR A N 1
ATOM 658 C CA . THR A 1 92 ? 11.792 0.710 -4.047 1.00 95.31 92 THR A CA 1
ATOM 659 C C . THR A 1 92 ? 11.030 -0.607 -3.978 1.00 95.31 92 THR A C 1
ATOM 661 O O . THR A 1 92 ? 10.409 -0.899 -2.963 1.00 95.31 92 THR A O 1
ATOM 664 N N . VAL A 1 93 ? 11.109 -1.408 -5.034 1.00 94.56 93 VAL A N 1
ATOM 665 C CA . VAL A 1 93 ? 10.672 -2.808 -5.046 1.00 94.56 93 VAL A CA 1
ATOM 666 C C . VAL A 1 93 ? 11.838 -3.703 -5.454 1.00 94.56 93 VAL A C 1
ATOM 668 O O . VAL A 1 93 ? 12.690 -3.300 -6.253 1.00 94.56 93 VAL A O 1
ATOM 671 N N . ASP A 1 94 ? 11.890 -4.909 -4.907 1.00 93.44 94 ASP A N 1
ATOM 672 C CA . ASP A 1 94 ? 12.918 -5.874 -5.272 1.00 93.44 94 ASP A CA 1
ATOM 673 C C . ASP A 1 94 ? 12.706 -6.409 -6.691 1.00 93.44 94 ASP A C 1
ATOM 675 O O . ASP A 1 94 ? 11.585 -6.589 -7.173 1.00 93.44 94 ASP A O 1
ATOM 679 N N . ALA A 1 95 ? 13.814 -6.699 -7.366 1.00 91.88 95 ALA A N 1
ATOM 680 C CA . ALA A 1 95 ? 13.845 -7.322 -8.680 1.00 91.88 95 ALA A CA 1
ATOM 681 C C . ALA A 1 95 ? 13.491 -8.818 -8.593 1.00 91.88 95 ALA A C 1
ATOM 683 O O . ALA A 1 95 ? 14.342 -9.688 -8.781 1.00 91.88 95 ALA A O 1
ATOM 684 N N . ALA A 1 96 ? 12.234 -9.123 -8.280 1.00 92.62 96 ALA A N 1
ATOM 685 C CA . ALA A 1 96 ? 11.745 -10.483 -8.107 1.00 92.62 96 ALA A CA 1
ATOM 686 C C . ALA A 1 96 ? 10.347 -10.669 -8.707 1.00 92.62 96 ALA A C 1
ATOM 688 O O . ALA A 1 96 ? 9.542 -9.739 -8.799 1.00 92.62 96 ALA A O 1
ATOM 689 N N . VAL A 1 97 ? 10.052 -11.908 -9.103 1.00 91.12 97 VAL A N 1
ATOM 690 C CA . VAL A 1 97 ? 8.683 -12.323 -9.417 1.00 91.12 97 VAL A CA 1
ATOM 691 C C . VAL A 1 97 ? 7.984 -12.599 -8.095 1.00 91.12 97 VAL A C 1
ATOM 693 O O . VAL A 1 97 ? 8.413 -13.467 -7.337 1.00 91.12 97 VAL A O 1
ATOM 696 N N . VAL A 1 98 ? 6.918 -11.857 -7.819 1.00 89.62 98 VAL A N 1
ATOM 697 C CA . VAL A 1 98 ? 6.112 -12.033 -6.610 1.00 89.62 98 VAL A CA 1
ATOM 698 C C . VAL A 1 98 ? 4.825 -12.770 -6.949 1.00 89.62 98 VAL A C 1
ATOM 700 O O . VAL A 1 98 ? 4.368 -12.755 -8.093 1.00 89.62 98 VAL A O 1
ATOM 703 N N . ALA A 1 99 ? 4.237 -13.432 -5.955 1.00 88.56 99 ALA A N 1
ATOM 704 C CA . ALA A 1 99 ? 2.951 -14.086 -6.145 1.00 88.56 99 ALA A CA 1
ATOM 705 C C . ALA A 1 99 ? 1.879 -13.040 -6.540 1.00 88.56 99 ALA A C 1
ATOM 707 O O . ALA A 1 99 ? 1.876 -11.949 -5.957 1.00 88.56 99 ALA A O 1
ATOM 708 N N . PRO A 1 100 ? 1.001 -13.316 -7.527 1.00 86.56 100 PRO A N 1
ATOM 709 C CA . PRO A 1 100 ? 0.064 -12.328 -8.077 1.00 86.56 100 PRO A CA 1
ATOM 710 C C . PRO A 1 100 ? -0.855 -11.664 -7.045 1.00 86.56 100 PRO A C 1
ATOM 712 O O . PRO A 1 100 ? -1.331 -10.553 -7.245 1.00 86.56 100 PRO A O 1
ATOM 715 N N . GLU A 1 101 ? -1.133 -12.332 -5.938 1.00 86.44 101 GLU A N 1
ATOM 716 C CA . GLU A 1 101 ? -1.979 -11.841 -4.861 1.00 86.44 101 GLU A CA 1
ATOM 717 C C . GLU A 1 101 ? -1.260 -10.890 -3.896 1.00 86.44 101 GLU A C 1
ATOM 719 O O . GLU A 1 101 ? -1.941 -10.171 -3.170 1.00 86.44 101 GLU A O 1
ATOM 724 N N . LYS A 1 102 ? 0.080 -10.846 -3.881 1.00 89.62 102 LYS A N 1
ATOM 725 C CA . LYS A 1 102 ? 0.858 -10.032 -2.933 1.00 89.62 102 LYS A CA 1
ATOM 726 C C . LYS A 1 102 ? 0.915 -8.573 -3.379 1.00 89.62 102 LYS A C 1
ATOM 728 O O . LYS A 1 102 ? 1.546 -8.313 -4.393 1.00 89.62 102 LYS A O 1
ATOM 733 N N . PRO A 1 103 ? 0.365 -7.601 -2.633 1.00 94.12 103 PRO A N 1
ATOM 734 C CA . PRO A 1 103 ? 0.289 -6.206 -3.070 1.00 94.12 103 PRO A CA 1
ATOM 735 C C . PRO A 1 103 ? 1.528 -5.387 -2.647 1.00 94.12 103 PRO A C 1
ATOM 737 O O . PRO A 1 103 ? 1.401 -4.362 -1.980 1.00 94.12 103 PRO A O 1
ATOM 740 N N . VAL A 1 104 ? 2.736 -5.833 -3.003 1.00 94.94 104 VAL A N 1
ATOM 741 C CA . VAL A 1 104 ? 4.011 -5.238 -2.547 1.00 94.94 104 VAL A CA 1
ATOM 742 C C . VAL A 1 104 ? 4.123 -3.762 -2.925 1.00 94.94 104 VAL A C 1
ATOM 744 O O . VAL A 1 104 ? 4.401 -2.927 -2.071 1.00 94.94 104 VAL A O 1
ATOM 747 N N . LEU A 1 105 ? 3.848 -3.400 -4.182 1.00 97.38 105 LEU A N 1
ATOM 748 C CA . LEU A 1 105 ? 3.953 -1.996 -4.595 1.00 97.38 105 LEU A CA 1
ATOM 749 C C . LEU A 1 105 ? 2.930 -1.114 -3.865 1.00 97.38 105 LEU A C 1
ATOM 751 O O . LEU A 1 105 ? 3.260 -0.012 -3.431 1.00 97.38 105 LEU A O 1
ATOM 755 N N . LEU A 1 106 ? 1.696 -1.600 -3.711 1.00 97.88 106 LEU A N 1
ATOM 756 C CA . LEU A 1 106 ? 0.652 -0.884 -2.978 1.00 97.88 106 LEU A CA 1
ATOM 757 C C . LEU A 1 106 ? 1.061 -0.655 -1.518 1.00 97.88 106 LEU A C 1
ATOM 759 O O . LEU A 1 106 ? 0.865 0.441 -1.000 1.00 97.88 106 LEU A O 1
ATOM 763 N N . HIS A 1 107 ? 1.667 -1.658 -0.885 1.00 97.38 107 HIS A N 1
ATOM 764 C CA . HIS A 1 107 ? 2.177 -1.565 0.478 1.00 97.38 107 HIS A CA 1
ATOM 765 C C . HIS A 1 107 ? 3.200 -0.429 0.628 1.00 97.38 107 HIS A C 1
ATOM 767 O O . HIS A 1 107 ? 3.033 0.452 1.474 1.00 97.38 107 HIS A O 1
ATOM 773 N N . GLU A 1 108 ? 4.202 -0.370 -0.250 1.00 97.88 108 GLU A N 1
ATOM 774 C CA . GLU A 1 108 ? 5.210 0.695 -0.193 1.00 97.88 108 GLU A CA 1
ATOM 775 C C . GLU A 1 108 ? 4.626 2.080 -0.495 1.00 97.88 108 GLU A C 1
ATOM 777 O O . GLU A 1 108 ? 4.996 3.081 0.127 1.00 97.88 108 GLU A O 1
ATOM 782 N N . LEU A 1 109 ? 3.672 2.163 -1.424 1.00 98.56 109 LEU A N 1
ATOM 783 C CA . LEU A 1 109 ? 2.973 3.414 -1.720 1.00 98.56 109 LEU A CA 1
ATOM 784 C C . LEU A 1 109 ? 2.123 3.893 -0.536 1.00 98.56 109 LEU A C 1
ATOM 786 O O . LEU A 1 109 ? 1.999 5.102 -0.326 1.00 98.56 109 LEU A O 1
ATOM 790 N N . LEU A 1 110 ? 1.578 2.981 0.272 1.00 98.44 110 LEU A N 1
ATOM 791 C CA . LEU A 1 110 ? 0.877 3.327 1.508 1.00 98.44 110 LEU A CA 1
ATOM 792 C C . LEU A 1 110 ? 1.835 3.861 2.575 1.00 98.44 110 LEU A C 1
ATOM 794 O O . LEU A 1 110 ? 1.486 4.820 3.262 1.00 98.44 110 LEU A O 1
ATOM 798 N N . HIS A 1 111 ? 3.058 3.339 2.677 1.00 98.25 111 HIS A N 1
ATOM 799 C CA . HIS A 1 111 ? 4.082 3.965 3.517 1.00 98.25 111 HIS A CA 1
ATOM 800 C C . HIS A 1 111 ? 4.403 5.395 3.063 1.00 98.25 111 HIS A C 1
ATOM 802 O O . HIS A 1 111 ? 4.418 6.317 3.885 1.00 98.25 111 HIS A O 1
ATOM 808 N N . ALA A 1 112 ? 4.589 5.600 1.756 1.00 98.25 112 ALA A N 1
ATOM 809 C CA . ALA A 1 112 ? 4.800 6.929 1.191 1.00 98.25 112 ALA A CA 1
ATOM 810 C C . ALA A 1 112 ? 3.623 7.873 1.491 1.00 98.25 112 ALA A C 1
ATOM 812 O O . ALA A 1 112 ? 3.836 9.018 1.894 1.00 98.25 112 ALA A O 1
ATOM 813 N N . TYR A 1 113 ? 2.387 7.393 1.341 1.00 98.38 113 TYR A N 1
ATOM 814 C CA . TYR A 1 113 ? 1.171 8.161 1.608 1.00 98.38 113 TYR A CA 1
ATOM 815 C C . TYR A 1 113 ? 1.042 8.546 3.085 1.00 98.38 113 TYR A C 1
ATOM 817 O O . TYR A 1 113 ? 0.783 9.706 3.409 1.00 98.38 113 TYR A O 1
ATOM 825 N N . HIS A 1 114 ? 1.300 7.597 3.985 1.00 98.06 114 HIS A N 1
ATOM 826 C CA . HIS A 1 114 ? 1.309 7.832 5.425 1.00 98.06 114 HIS A CA 1
ATOM 827 C C . HIS A 1 114 ? 2.302 8.933 5.806 1.00 98.06 114 HIS A C 1
ATOM 829 O O . HIS A 1 114 ? 1.960 9.835 6.562 1.00 98.06 114 HIS A O 1
ATOM 835 N N . PHE A 1 115 ? 3.516 8.900 5.255 1.00 97.88 115 PHE A N 1
ATOM 836 C CA . PHE A 1 115 ? 4.529 9.902 5.571 1.00 97.88 115 PHE A CA 1
ATOM 837 C C . PHE A 1 115 ? 4.233 11.277 4.962 1.00 97.88 115 PHE A C 1
ATOM 839 O O . PHE A 1 115 ? 4.402 12.292 5.634 1.00 97.88 115 PHE A O 1
ATOM 846 N N . ARG A 1 116 ? 3.845 11.320 3.681 1.00 97.50 116 ARG A N 1
ATOM 847 C CA . ARG A 1 116 ? 3.804 12.567 2.897 1.00 97.50 116 ARG A CA 1
ATOM 848 C C . ARG A 1 116 ? 2.457 13.278 2.920 1.00 97.50 116 ARG A C 1
ATOM 850 O O . ARG A 1 116 ? 2.423 14.474 2.649 1.00 97.50 116 ARG A O 1
ATOM 857 N N . VAL A 1 117 ? 1.365 12.559 3.175 1.00 97.69 117 VAL A N 1
ATOM 858 C CA . VAL A 1 117 ? 0.005 13.089 2.997 1.00 97.69 117 VAL A CA 1
ATOM 859 C C . VAL A 1 117 ? -0.782 13.113 4.297 1.00 97.69 117 VAL A C 1
ATOM 861 O O . VAL A 1 117 ? -1.481 14.092 4.559 1.00 97.69 117 VAL A O 1
ATOM 864 N N . LEU A 1 118 ? -0.695 12.064 5.119 1.00 97.69 118 LEU A N 1
ATOM 865 C CA . LEU A 1 118 ? -1.492 12.016 6.342 1.00 97.69 118 LEU A CA 1
ATOM 866 C C . LEU A 1 118 ? -1.023 13.060 7.374 1.00 97.69 118 LEU A C 1
ATOM 868 O O . LEU A 1 118 ? 0.183 13.230 7.585 1.00 97.69 118 LEU A O 1
ATOM 872 N N . PRO A 1 119 ? -1.955 13.737 8.078 1.00 96.81 119 PRO A N 1
ATOM 873 C CA . PRO A 1 119 ? -1.607 14.652 9.159 1.00 96.81 119 PRO A CA 1
ATOM 874 C C . PRO A 1 119 ? -0.779 13.949 10.235 1.00 96.81 119 PRO A C 1
ATOM 876 O O . PRO A 1 119 ? -1.097 12.828 10.624 1.00 96.81 119 PRO A O 1
ATOM 879 N N . GLY A 1 120 ? 0.271 14.606 10.728 1.00 95.88 120 GLY A N 1
ATOM 880 C CA . GLY A 1 120 ? 1.177 14.021 11.724 1.00 95.88 120 GLY A CA 1
ATOM 881 C C . GLY A 1 120 ? 2.166 12.989 11.165 1.00 95.88 120 GLY A C 1
ATOM 882 O O . GLY A 1 120 ? 2.965 12.458 11.936 1.00 95.88 120 GLY A O 1
ATOM 883 N N . ALA A 1 121 ? 2.160 12.733 9.849 1.00 94.06 121 ALA A N 1
ATOM 884 C CA . ALA A 1 121 ? 3.037 11.771 9.182 1.00 94.06 121 ALA A CA 1
ATOM 885 C C . ALA A 1 121 ? 3.032 10.413 9.912 1.00 94.06 121 ALA A C 1
ATOM 887 O O . ALA A 1 121 ? 1.966 9.894 10.225 1.00 94.06 121 ALA A O 1
ATOM 888 N N . LEU A 1 122 ? 4.205 9.867 10.261 1.00 91.00 122 LEU A N 1
ATOM 889 C CA . LEU A 1 122 ? 4.339 8.571 10.951 1.00 91.00 122 LEU A CA 1
ATOM 890 C C . LEU A 1 122 ? 3.762 8.541 12.378 1.00 91.00 122 LEU A C 1
ATOM 892 O O . LEU A 1 122 ? 3.781 7.486 13.008 1.00 91.00 122 LEU A O 1
ATOM 896 N N . GLN A 1 123 ? 3.318 9.691 12.890 1.00 95.06 123 GLN A N 1
ATOM 897 C CA . GLN A 1 123 ? 2.663 9.868 14.186 1.00 95.06 123 GLN A CA 1
ATOM 898 C C . GLN A 1 123 ? 1.227 10.371 14.012 1.00 95.06 123 GLN A C 1
ATOM 900 O O . GLN A 1 123 ? 0.718 11.127 14.842 1.00 95.06 123 GLN A O 1
ATOM 905 N N . ASN A 1 124 ? 0.571 9.991 12.913 1.00 98.06 124 ASN A N 1
ATOM 906 C CA . ASN A 1 124 ? -0.841 10.276 12.725 1.00 98.06 124 ASN A CA 1
ATOM 907 C C . ASN A 1 124 ? -1.645 9.780 13.950 1.00 98.06 124 ASN A C 1
ATOM 909 O O . ASN A 1 124 ? -1.593 8.587 14.266 1.00 98.06 124 ASN A O 1
ATOM 913 N N . PRO A 1 125 ? -2.377 10.665 14.653 1.00 97.75 125 PRO A N 1
ATOM 914 C CA . PRO A 1 125 ? -2.960 10.339 15.954 1.00 97.75 125 PRO A CA 1
ATOM 915 C C . PRO A 1 125 ? -4.039 9.254 15.872 1.00 97.75 125 PRO A C 1
ATOM 917 O O . PRO A 1 125 ? -4.165 8.450 16.795 1.00 97.75 125 PRO A O 1
ATOM 920 N N . ASP A 1 126 ? -4.788 9.189 14.767 1.00 98.12 126 ASP A N 1
ATOM 921 C CA . ASP A 1 126 ? -5.776 8.132 14.559 1.00 98.12 126 ASP A CA 1
ATOM 922 C C . ASP A 1 126 ? -5.102 6.774 14.359 1.00 98.12 126 ASP A C 1
ATOM 924 O O . ASP A 1 126 ? -5.487 5.804 15.012 1.00 98.12 126 ASP A O 1
ATOM 928 N N . LEU A 1 127 ? -4.063 6.699 13.522 1.00 98.50 127 LEU A N 1
ATOM 929 C CA . LEU A 1 127 ? -3.326 5.453 13.293 1.00 98.50 127 LEU A CA 1
ATOM 930 C C . LEU A 1 127 ? -2.619 4.952 14.551 1.00 98.50 127 LEU A C 1
ATOM 932 O O . LEU A 1 127 ? -2.687 3.757 14.835 1.00 98.50 127 LEU A O 1
ATOM 936 N N . VAL A 1 128 ? -1.999 5.846 15.329 1.00 98.56 128 VAL A N 1
ATOM 937 C CA . VAL A 1 128 ? -1.412 5.496 16.634 1.00 98.56 128 VAL A CA 1
ATOM 938 C C . VAL A 1 128 ? -2.486 4.915 17.552 1.00 98.56 128 VAL A C 1
ATOM 940 O O . VAL A 1 128 ? -2.306 3.827 18.092 1.00 98.56 128 VAL A O 1
ATOM 943 N N . ARG A 1 129 ? -3.647 5.573 17.655 1.00 98.56 129 ARG A N 1
ATOM 944 C CA . ARG A 1 129 ? -4.766 5.088 18.471 1.00 98.56 129 ARG A CA 1
ATOM 945 C C . ARG A 1 129 ? -5.261 3.710 18.022 1.00 98.56 129 ARG A C 1
ATOM 947 O O . ARG A 1 129 ? -5.461 2.840 18.864 1.00 98.56 129 ARG A O 1
ATOM 954 N N . PHE A 1 130 ? -5.475 3.491 16.724 1.00 98.69 130 PHE A N 1
ATOM 955 C CA . PHE A 1 130 ? -5.957 2.200 16.216 1.00 98.69 130 PHE A CA 1
ATOM 956 C C . PHE A 1 130 ? -4.940 1.074 16.409 1.00 98.69 130 PHE A C 1
ATOM 958 O O . PHE A 1 130 ? -5.327 -0.048 16.744 1.00 98.69 130 PHE A O 1
ATOM 965 N N . TYR A 1 131 ? -3.655 1.376 16.239 1.00 98.56 131 TYR A N 1
ATOM 966 C CA . TYR A 1 131 ? -2.566 0.450 16.521 1.00 98.56 131 TYR A CA 1
ATOM 967 C C . TYR A 1 131 ? -2.489 0.095 18.013 1.00 98.56 131 TYR A C 1
ATOM 969 O O . TYR A 1 131 ? -2.407 -1.082 18.363 1.00 98.56 131 TYR A O 1
ATOM 977 N N . ASP A 1 132 ? -2.582 1.084 18.902 1.00 98.50 132 ASP A N 1
ATOM 978 C CA . ASP A 1 132 ? -2.548 0.856 20.348 1.00 98.50 132 ASP A CA 1
ATOM 979 C C . ASP A 1 132 ? -3.747 0.028 20.816 1.00 98.50 132 ASP A C 1
ATOM 981 O O . ASP A 1 132 ? -3.571 -0.912 21.588 1.00 98.50 132 ASP A O 1
ATOM 985 N N . ILE A 1 133 ? -4.947 0.298 20.288 1.00 98.38 133 ILE A N 1
ATOM 986 C CA . ILE A 1 133 ? -6.138 -0.529 20.530 1.00 98.38 133 ILE A CA 1
ATOM 987 C C . ILE A 1 133 ? -5.894 -1.973 20.079 1.00 98.38 133 ILE A C 1
ATOM 989 O O . ILE A 1 133 ? -6.245 -2.900 20.810 1.00 98.38 133 ILE A O 1
ATOM 993 N N . ALA A 1 134 ? -5.284 -2.178 18.906 1.00 98.25 134 ALA A N 1
ATOM 994 C CA . ALA A 1 134 ? -4.985 -3.516 18.405 1.00 98.25 134 ALA A CA 1
ATOM 995 C C . ALA A 1 134 ? -4.029 -4.285 19.323 1.00 98.25 134 ALA A C 1
ATOM 997 O O . ALA A 1 134 ? -4.235 -5.474 19.562 1.00 98.25 134 ALA A O 1
ATOM 998 N N . LYS A 1 135 ? -3.016 -3.605 19.867 1.00 97.81 135 LYS A N 1
ATOM 999 C CA . LYS A 1 135 ? -2.047 -4.205 20.791 1.00 97.81 135 LYS A CA 1
ATOM 1000 C C . LYS A 1 135 ? -2.623 -4.468 22.173 1.00 97.81 135 LYS A C 1
ATOM 1002 O O . LYS A 1 135 ? -2.455 -5.563 22.692 1.00 97.81 135 LYS A O 1
ATOM 1007 N N . GLN A 1 136 ? -3.286 -3.478 22.765 1.00 97.81 136 GLN A N 1
ATOM 1008 C CA . GLN A 1 136 ? -3.820 -3.560 24.128 1.00 97.81 136 GLN A CA 1
ATOM 1009 C C . GLN A 1 136 ? -4.893 -4.640 24.271 1.00 97.81 136 GLN A C 1
ATOM 1011 O O . GLN A 1 136 ? -5.022 -5.225 25.338 1.00 97.81 136 GLN A O 1
ATOM 1016 N N . ASN A 1 137 ? -5.643 -4.902 23.199 1.00 97.75 137 ASN A N 1
ATOM 1017 C CA . ASN A 1 137 ? -6.685 -5.926 23.178 1.00 97.75 137 ASN A CA 1
ATOM 1018 C C . ASN A 1 137 ? -6.233 -7.231 22.508 1.00 97.75 137 ASN A C 1
ATOM 1020 O O . ASN A 1 137 ? -7.079 -8.067 22.205 1.00 97.75 137 ASN A O 1
ATOM 1024 N N . GLU A 1 138 ? -4.931 -7.390 22.233 1.00 97.44 138 GLU A N 1
ATOM 1025 C CA . GLU A 1 138 ? -4.350 -8.611 21.652 1.00 97.44 138 GLU A CA 1
ATOM 1026 C C . GLU A 1 138 ? -5.085 -9.081 20.380 1.00 97.44 138 GLU A C 1
ATOM 1028 O O . GLU A 1 138 ? -5.315 -10.269 20.148 1.00 97.44 138 GLU A O 1
ATOM 1033 N N . LEU A 1 139 ? -5.480 -8.130 19.524 1.00 96.75 139 LEU A N 1
ATOM 1034 C CA . LEU A 1 139 ? -6.299 -8.429 18.347 1.00 96.75 139 LEU A CA 1
ATOM 1035 C C . LEU A 1 139 ? -5.535 -9.245 17.300 1.00 96.75 139 LEU A C 1
ATOM 1037 O O . LEU A 1 139 ? -6.153 -9.947 16.502 1.00 96.75 139 LEU A O 1
ATOM 1041 N N . TYR A 1 140 ? -4.206 -9.201 17.308 1.00 95.81 140 TYR A N 1
ATOM 1042 C CA . TYR A 1 140 ? -3.345 -10.014 16.450 1.00 95.81 140 TYR A CA 1
ATOM 1043 C C . TYR A 1 140 ? -2.246 -10.671 17.293 1.00 95.81 140 TYR A C 1
ATOM 1045 O O . TYR A 1 140 ? -1.927 -10.147 18.363 1.00 95.81 140 TYR A O 1
ATOM 1053 N N . PRO A 1 141 ? -1.643 -11.787 16.829 1.00 95.25 141 PRO A N 1
ATOM 1054 C CA . PRO A 1 141 ? -0.493 -12.388 17.501 1.00 95.25 141 PRO A CA 1
ATOM 1055 C C . PRO A 1 141 ? 0.604 -11.351 17.760 1.00 95.25 141 PRO A C 1
ATOM 1057 O O . PRO A 1 141 ? 0.873 -10.511 16.902 1.00 95.25 141 PRO A O 1
ATOM 1060 N N . ALA A 1 142 ? 1.235 -11.401 18.933 1.00 92.81 142 ALA A N 1
ATOM 1061 C CA . ALA A 1 142 ? 2.177 -10.369 19.373 1.00 92.81 142 ALA A CA 1
ATOM 1062 C C . ALA A 1 142 ? 3.406 -10.213 18.453 1.00 92.81 142 ALA A C 1
ATOM 1064 O O . ALA A 1 142 ? 3.996 -9.137 18.392 1.00 92.81 142 ALA A O 1
ATOM 1065 N N . ASP A 1 143 ? 3.777 -11.272 17.732 1.00 93.56 143 ASP A N 1
ATOM 1066 C CA . ASP A 1 143 ? 4.866 -11.326 16.754 1.00 93.56 143 ASP A CA 1
ATOM 1067 C C . ASP A 1 143 ? 4.402 -11.100 15.302 1.00 93.56 143 ASP A C 1
ATOM 1069 O O . ASP A 1 143 ? 5.215 -11.116 14.374 1.00 93.56 143 ASP A O 1
ATOM 1073 N N . ALA A 1 144 ? 3.104 -10.865 15.079 1.00 94.56 144 ALA A N 1
ATOM 1074 C CA . ALA A 1 144 ? 2.566 -10.639 13.748 1.00 94.56 144 ALA A CA 1
ATOM 1075 C C . ALA A 1 144 ? 3.153 -9.366 13.128 1.00 94.56 144 ALA A C 1
ATOM 1077 O O . ALA A 1 144 ? 3.233 -8.309 13.755 1.00 94.56 144 ALA A O 1
ATOM 1078 N N . TYR A 1 145 ? 3.485 -9.443 11.839 1.00 93.75 145 TYR A N 1
ATOM 1079 C CA . TYR A 1 145 ? 4.105 -8.341 11.102 1.00 93.75 145 TYR A CA 1
ATOM 1080 C C . TYR A 1 145 ? 3.290 -7.035 11.149 1.00 93.75 145 TYR A C 1
ATOM 1082 O O . TYR A 1 145 ? 3.861 -5.954 11.261 1.00 93.75 145 TYR A O 1
ATOM 1090 N N . VAL A 1 146 ? 1.955 -7.137 11.149 1.00 95.56 146 VAL A N 1
ATOM 1091 C CA . VAL A 1 146 ? 1.032 -5.996 11.284 1.00 95.56 146 VAL A C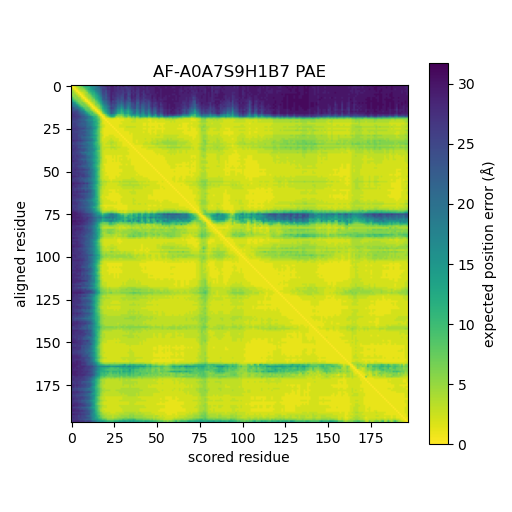A 1
ATOM 1092 C C . VAL A 1 146 ? 1.221 -5.215 12.595 1.00 95.56 146 VAL A C 1
ATOM 1094 O O . VAL A 1 146 ? 0.883 -4.039 12.656 1.00 95.56 146 VAL A O 1
ATOM 1097 N N . LEU A 1 147 ? 1.797 -5.829 13.637 1.00 97.00 147 LEU A N 1
ATOM 1098 C CA . LEU A 1 147 ? 2.075 -5.198 14.931 1.00 97.00 147 LEU A CA 1
ATOM 1099 C C . LEU A 1 147 ? 3.531 -4.738 15.105 1.00 97.00 147 LEU A C 1
ATOM 1101 O O . LEU A 1 147 ? 3.892 -4.254 16.178 1.00 97.00 147 LEU A O 1
ATOM 1105 N N . LYS A 1 148 ? 4.371 -4.836 14.066 1.00 96.69 148 LYS A N 1
ATOM 1106 C CA . LYS A 1 148 ? 5.787 -4.438 14.130 1.00 96.69 148 LYS A CA 1
ATOM 1107 C C . LYS A 1 148 ? 5.962 -2.962 14.508 1.00 96.69 148 LYS A C 1
ATOM 1109 O O . LYS A 1 148 ? 6.822 -2.635 15.322 1.00 96.69 148 LYS A O 1
ATOM 1114 N N . ASN A 1 149 ? 5.172 -2.070 13.910 1.00 96.88 149 ASN A N 1
ATOM 1115 C CA . ASN A 1 149 ? 5.052 -0.654 14.271 1.00 96.88 149 ASN A CA 1
ATOM 1116 C C . ASN A 1 149 ? 3.810 -0.033 13.590 1.00 96.88 149 ASN A C 1
ATOM 1118 O O . ASN A 1 149 ? 3.162 -0.679 12.770 1.00 96.88 149 ASN A O 1
ATOM 1122 N N . VAL A 1 150 ? 3.505 1.237 13.887 1.00 97.62 150 VAL A N 1
ATOM 1123 C CA . VAL A 1 150 ? 2.345 1.965 13.325 1.00 97.62 150 VAL A CA 1
ATOM 1124 C C . VAL A 1 150 ? 2.410 2.100 11.795 1.00 97.62 150 VAL A C 1
ATOM 1126 O O . VAL A 1 150 ? 1.375 2.098 11.129 1.00 97.62 150 VAL A O 1
ATOM 1129 N N . GLN A 1 151 ? 3.609 2.207 11.207 1.00 96.94 151 GLN A N 1
ATOM 1130 C CA . GLN A 1 151 ? 3.747 2.303 9.750 1.00 96.94 151 GLN A CA 1
ATOM 1131 C C . GLN A 1 151 ? 3.328 0.999 9.069 1.00 96.94 151 GLN A C 1
ATOM 1133 O O . GLN A 1 151 ? 2.566 1.034 8.106 1.00 96.94 151 GLN A O 1
ATOM 1138 N N . GLU A 1 152 ? 3.818 -0.127 9.583 1.00 96.44 152 GLU A N 1
ATOM 1139 C CA . GLU A 1 152 ? 3.519 -1.477 9.092 1.00 96.44 152 GLU A CA 1
ATOM 1140 C C . GLU A 1 152 ? 2.050 -1.817 9.327 1.00 96.44 152 GLU A C 1
ATOM 1142 O O . GLU A 1 152 ? 1.385 -2.328 8.431 1.00 96.44 152 GLU A O 1
ATOM 1147 N N . PHE A 1 153 ? 1.512 -1.446 10.492 1.00 97.81 153 PHE A N 1
ATOM 1148 C CA . PHE A 1 153 ? 0.094 -1.580 10.802 1.00 97.81 153 PHE A CA 1
ATOM 1149 C C . PHE A 1 153 ? -0.775 -0.952 9.711 1.00 97.81 153 PHE A C 1
ATOM 1151 O O . PHE A 1 153 ? -1.632 -1.629 9.141 1.00 97.81 153 PHE A O 1
ATOM 1158 N N . PHE A 1 154 ? -0.507 0.309 9.359 1.00 98.31 154 PHE A N 1
ATOM 1159 C CA . PHE A 1 154 ? -1.249 1.002 8.309 1.00 98.31 154 PHE A CA 1
ATOM 1160 C C . PHE A 1 154 ? -1.028 0.392 6.922 1.00 98.31 154 PHE A C 1
ATOM 1162 O O . PHE A 1 154 ? -1.991 0.162 6.195 1.00 98.31 154 PHE A O 1
ATOM 1169 N N . ALA A 1 155 ? 0.218 0.112 6.535 1.00 97.38 155 ALA A N 1
ATOM 1170 C CA . ALA A 1 155 ? 0.505 -0.388 5.194 1.00 97.38 155 ALA A CA 1
ATOM 1171 C C . ALA A 1 155 ? -0.047 -1.807 4.970 1.00 97.38 155 ALA A C 1
ATOM 1173 O O . ALA A 1 155 ? -0.592 -2.087 3.901 1.00 97.38 155 ALA A O 1
ATOM 1174 N N . VAL A 1 156 ? 0.013 -2.694 5.971 1.00 96.19 156 VAL A N 1
ATOM 1175 C CA . VAL A 1 156 ? -0.585 -4.040 5.904 1.00 96.19 156 VAL A CA 1
ATOM 1176 C C . VAL A 1 156 ? -2.107 -3.956 5.827 1.00 96.19 156 VAL A C 1
ATOM 1178 O O . VAL A 1 156 ? -2.706 -4.500 4.899 1.00 96.19 156 VAL A O 1
ATOM 1181 N N . THR A 1 157 ? -2.746 -3.273 6.778 1.00 97.69 157 THR A N 1
ATOM 1182 C CA . THR A 1 157 ? -4.216 -3.230 6.856 1.00 97.69 157 THR A CA 1
ATOM 1183 C C . THR A 1 157 ? -4.829 -2.422 5.716 1.00 97.69 157 THR A C 1
ATOM 1185 O O . THR A 1 157 ? -5.855 -2.826 5.177 1.00 97.69 157 THR A O 1
ATOM 1188 N N . GLY A 1 158 ? -4.176 -1.348 5.266 1.00 97.88 158 GLY A N 1
ATOM 1189 C CA . GLY A 1 158 ? -4.573 -0.587 4.084 1.00 97.88 158 GLY A CA 1
ATOM 1190 C C . GLY A 1 158 ? -4.452 -1.400 2.793 1.00 97.88 158 GLY A C 1
ATOM 1191 O O . GLY A 1 158 ? -5.372 -1.378 1.975 1.00 97.88 158 GLY A O 1
ATOM 1192 N N . SER A 1 159 ? -3.373 -2.180 2.635 1.00 96.62 159 SER A N 1
ATOM 1193 C CA . SER A 1 159 ? -3.220 -3.092 1.491 1.00 96.62 159 SER A CA 1
ATOM 1194 C C . SER A 1 159 ? -4.323 -4.146 1.479 1.00 96.62 159 SER A C 1
ATOM 1196 O O . SER A 1 159 ? -4.969 -4.356 0.455 1.00 96.62 159 SER A O 1
ATOM 1198 N N . LEU A 1 160 ? -4.589 -4.763 2.633 1.00 96.00 160 LEU A N 1
ATOM 1199 C CA . LEU A 1 160 ? -5.663 -5.738 2.804 1.00 96.00 160 LEU A CA 1
ATOM 1200 C C . LEU A 1 160 ? -7.035 -5.118 2.516 1.00 96.00 160 LEU A C 1
ATOM 1202 O O . LEU A 1 160 ? -7.822 -5.704 1.776 1.00 96.00 160 LEU A O 1
ATOM 1206 N N . TYR A 1 161 ? -7.315 -3.919 3.026 1.00 97.75 161 TYR A N 1
ATOM 1207 C CA . TYR A 1 161 ? -8.575 -3.225 2.770 1.00 97.75 161 TYR A CA 1
ATOM 1208 C C . TYR A 1 161 ? -8.782 -3.003 1.266 1.00 97.75 161 TYR A C 1
ATOM 1210 O O . TYR A 1 161 ? -9.786 -3.425 0.687 1.00 97.75 161 TYR A O 1
ATOM 1218 N N . LEU A 1 162 ? -7.800 -2.406 0.596 1.00 97.00 162 LEU A N 1
ATOM 1219 C CA . LEU A 1 162 ? -7.887 -2.030 -0.811 1.00 97.00 162 LEU A CA 1
ATOM 1220 C C . LEU A 1 162 ? -7.898 -3.238 -1.761 1.00 97.00 162 LEU A C 1
ATOM 1222 O O . LEU A 1 162 ? -8.734 -3.287 -2.669 1.00 97.00 162 LEU A O 1
ATOM 1226 N N . TRP A 1 163 ? -7.045 -4.235 -1.516 1.00 93.56 163 TRP A N 1
ATOM 1227 C CA . TRP A 1 163 ? -6.842 -5.377 -2.412 1.00 93.56 163 TRP A CA 1
ATOM 1228 C C . TRP A 1 163 ? -7.656 -6.616 -2.021 1.00 93.56 163 TRP A C 1
ATOM 1230 O O . TRP A 1 163 ? -8.440 -7.111 -2.830 1.00 93.56 163 TRP A O 1
ATOM 1240 N N . GLY A 1 164 ? -7.632 -7.014 -0.748 1.00 83.69 164 GLY A N 1
ATOM 1241 C CA . GLY A 1 164 ? -8.559 -8.002 -0.176 1.00 83.69 164 GLY A CA 1
ATOM 1242 C C . GLY A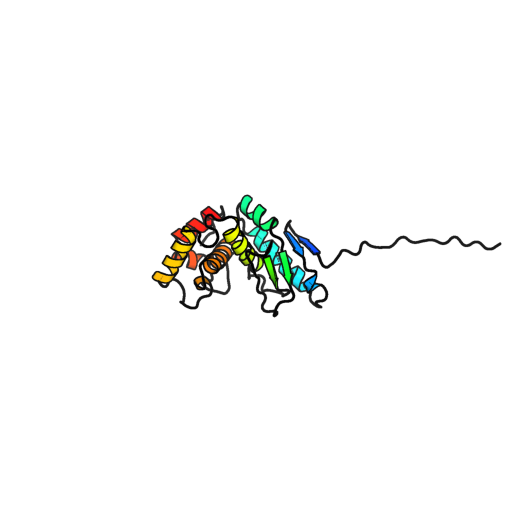 1 164 ? -7.929 -9.252 0.414 1.00 83.69 164 GLY A C 1
ATOM 1243 O O . GLY A 1 164 ? -8.609 -9.945 1.161 1.00 83.69 164 GLY A O 1
ATOM 1244 N N . ASN A 1 165 ? -6.663 -9.525 0.111 1.00 77.69 165 ASN A N 1
ATOM 1245 C CA . ASN A 1 165 ? -5.931 -10.649 0.681 1.00 77.69 165 ASN A CA 1
ATOM 1246 C C . ASN A 1 165 ? -4.470 -10.265 0.917 1.00 77.69 165 ASN A C 1
ATOM 1248 O O . ASN A 1 165 ? -3.875 -9.556 0.101 1.00 77.69 165 ASN A O 1
ATOM 1252 N N . VAL A 1 166 ? -3.906 -10.748 2.019 1.00 75.94 166 VAL A N 1
ATOM 1253 C CA . VAL A 1 166 ? -2.469 -10.709 2.313 1.00 75.94 166 VAL A CA 1
ATOM 1254 C C . VAL A 1 166 ? -2.093 -11.993 3.060 1.00 75.94 166 VAL A C 1
ATOM 1256 O O . VAL A 1 166 ? -2.855 -12.460 3.894 1.00 75.94 166 VAL A O 1
ATOM 1259 N N . ASP A 1 167 ? -0.904 -12.552 2.828 1.00 77.88 167 ASP A N 1
ATOM 1260 C CA . ASP A 1 167 ? -0.473 -13.844 3.415 1.00 77.88 167 ASP A CA 1
ATOM 1261 C C . ASP A 1 167 ? -0.225 -13.825 4.939 1.00 77.88 167 ASP A C 1
ATOM 1263 O O . ASP A 1 167 ? 0.388 -14.732 5.502 1.00 77.88 167 ASP A O 1
ATOM 1267 N N . ARG A 1 168 ? -0.587 -12.734 5.612 1.00 79.31 168 ARG A N 1
ATOM 1268 C CA . ARG A 1 168 ? -0.257 -12.458 7.012 1.00 79.31 168 ARG A CA 1
ATOM 1269 C C . ARG A 1 168 ? -1.501 -11.925 7.718 1.00 79.31 168 ARG A C 1
ATOM 1271 O O . ARG A 1 168 ? -2.311 -11.273 7.066 1.00 79.31 168 ARG A O 1
ATOM 1278 N N . PRO A 1 169 ? -1.638 -12.086 9.047 1.00 82.56 169 PRO A N 1
ATOM 1279 C CA . PRO A 1 169 ? -2.714 -11.442 9.798 1.00 82.56 169 PRO A CA 1
ATOM 1280 C C . PRO A 1 169 ? -2.843 -9.949 9.437 1.00 82.56 169 PRO A C 1
ATOM 1282 O O . PRO A 1 169 ? -1.809 -9.276 9.357 1.00 82.56 169 PRO A O 1
ATOM 1285 N N . PRO A 1 170 ? -4.064 -9.415 9.220 1.00 87.38 170 PRO A N 1
ATOM 1286 C CA . PRO A 1 170 ? -5.384 -10.037 9.440 1.00 87.38 170 PRO A CA 1
ATOM 1287 C C . PRO A 1 170 ? -5.835 -11.113 8.429 1.00 87.38 170 PRO A C 1
ATOM 1289 O O . PRO A 1 170 ? -6.877 -11.717 8.642 1.00 87.38 170 PRO A O 1
ATOM 1292 N N . ASN A 1 171 ? -5.059 -11.392 7.381 1.00 87.75 171 ASN A N 1
ATOM 1293 C CA . ASN A 1 171 ? -5.337 -12.290 6.250 1.00 87.75 171 ASN A CA 1
ATOM 1294 C C . ASN A 1 171 ? -6.441 -11.792 5.304 1.00 87.75 171 ASN A C 1
ATOM 1296 O O . ASN A 1 171 ? -6.199 -11.652 4.108 1.00 87.75 171 ASN A O 1
ATOM 1300 N N . ASP A 1 172 ? -7.617 -11.448 5.832 1.00 91.75 172 ASP A N 1
ATOM 1301 C CA . ASP A 1 172 ? -8.780 -11.031 5.043 1.00 91.75 172 ASP A CA 1
ATOM 1302 C C . ASP A 1 172 ? -9.535 -9.824 5.635 1.00 91.75 172 ASP A C 1
ATOM 1304 O O . ASP A 1 172 ? -9.312 -9.387 6.772 1.00 91.75 172 ASP A O 1
ATOM 1308 N N . ARG A 1 173 ? -10.420 -9.240 4.813 1.00 95.50 173 ARG A N 1
ATOM 1309 C CA . ARG A 1 173 ? -11.237 -8.069 5.175 1.00 95.50 173 ARG A CA 1
ATOM 1310 C C . ARG A 1 173 ? -12.199 -8.360 6.321 1.00 95.50 173 ARG A C 1
ATOM 1312 O O . ARG A 1 173 ? -12.304 -7.515 7.205 1.00 95.50 173 ARG A O 1
ATOM 1319 N N . ALA A 1 174 ? -12.839 -9.528 6.327 1.00 95.75 174 ALA A N 1
ATOM 1320 C CA . ALA A 1 174 ? -13.758 -9.951 7.380 1.00 95.75 174 ALA A CA 1
ATOM 1321 C C . ALA A 1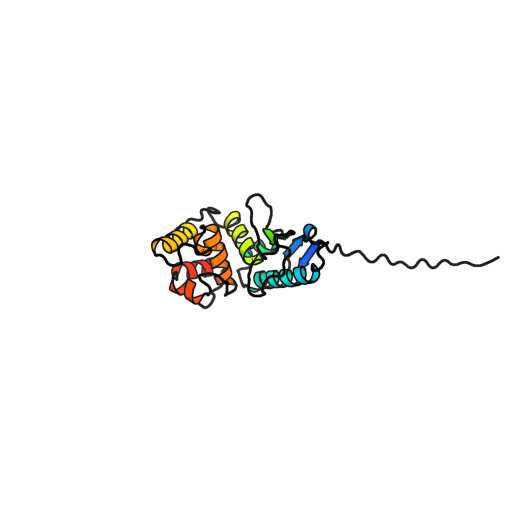 174 ? -13.083 -9.927 8.756 1.00 95.75 174 ALA A C 1
ATOM 1323 O O . ALA A 1 174 ? -13.589 -9.317 9.692 1.00 95.75 174 ALA A O 1
ATOM 1324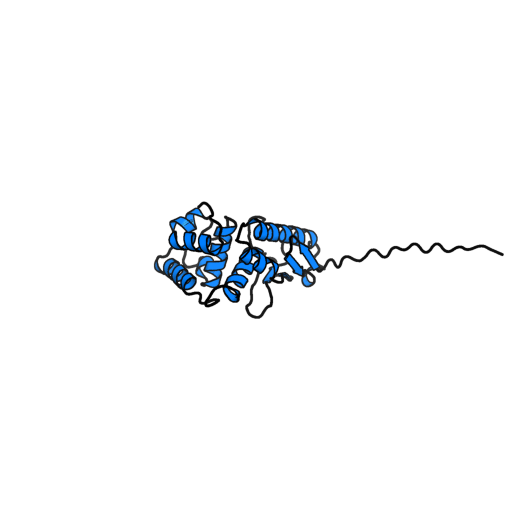 N N . THR A 1 175 ? -11.877 -10.480 8.858 1.00 95.00 175 THR A N 1
ATOM 1325 C CA . THR A 1 175 ? -11.100 -10.507 10.097 1.00 95.00 175 THR A CA 1
ATOM 1326 C C . THR A 1 175 ? -10.725 -9.100 10.564 1.00 95.00 175 THR A C 1
ATOM 1328 O O . THR A 1 175 ? -10.838 -8.802 11.755 1.00 95.00 175 THR A O 1
ATOM 1331 N N . LEU A 1 176 ? -10.290 -8.217 9.653 1.00 96.94 176 LEU A N 1
ATOM 1332 C CA . LEU A 1 176 ? -9.998 -6.819 9.996 1.00 96.94 176 LEU A CA 1
ATOM 1333 C C . LEU A 1 176 ? -11.263 -6.078 10.454 1.00 96.94 176 LEU A C 1
ATOM 1335 O O . LEU A 1 176 ? -11.223 -5.354 11.449 1.00 96.94 176 LEU A O 1
ATOM 1339 N N . HIS A 1 177 ? -12.373 -6.268 9.742 1.00 97.69 177 HIS A N 1
ATOM 1340 C CA . HIS A 1 177 ? -13.667 -5.680 10.064 1.00 97.69 177 HIS A CA 1
ATOM 1341 C C . HIS A 1 177 ? -14.160 -6.125 11.445 1.00 97.69 177 HIS A C 1
ATOM 1343 O O . HIS A 1 177 ? -14.495 -5.282 12.270 1.00 97.69 177 HIS A O 1
ATOM 1349 N N . ASP A 1 178 ? -14.148 -7.426 11.729 1.00 97.44 178 ASP A N 1
ATOM 1350 C CA . ASP A 1 178 ? -14.696 -7.976 12.970 1.00 97.44 178 ASP A CA 1
ATOM 1351 C C . ASP A 1 178 ? -13.852 -7.597 14.189 1.00 97.44 178 ASP A C 1
ATOM 1353 O O . ASP A 1 178 ? -14.388 -7.302 15.258 1.00 97.44 178 ASP A O 1
ATOM 1357 N N . LYS A 1 179 ? -12.523 -7.552 14.035 1.00 97.00 179 LYS A N 1
ATOM 1358 C CA . LYS A 1 179 ? -11.614 -7.152 15.118 1.00 97.00 179 LYS A CA 1
ATOM 1359 C C . LYS A 1 179 ? -11.600 -5.641 15.338 1.00 97.00 179 LYS A C 1
ATOM 1361 O O . LYS A 1 179 ? -11.460 -5.197 16.475 1.00 97.00 179 LYS A O 1
ATOM 1366 N N . GLN A 1 180 ? -11.694 -4.839 14.277 1.00 97.75 180 GLN A N 1
ATOM 1367 C CA . GLN A 1 180 ? -11.552 -3.382 14.350 1.00 97.75 180 GLN A CA 1
ATOM 1368 C C . GLN A 1 180 ? -12.553 -2.649 13.435 1.00 97.75 180 GLN A C 1
ATOM 1370 O O . GLN A 1 180 ? -12.137 -1.936 12.518 1.00 97.75 180 GLN A O 1
ATOM 1375 N N . PRO A 1 181 ? -13.869 -2.719 13.701 1.00 98.12 181 PRO A N 1
ATOM 1376 C CA . PRO A 1 181 ? -14.892 -2.202 12.783 1.00 98.12 181 PRO A CA 1
ATOM 1377 C C . PRO A 1 181 ? -14.807 -0.684 12.581 1.00 98.12 181 PRO A C 1
ATOM 1379 O O . PRO A 1 181 ? -14.966 -0.184 11.470 1.00 98.12 181 PRO A O 1
ATOM 1382 N N . VAL A 1 182 ? -14.474 0.067 13.638 1.00 98.44 182 VAL A N 1
ATOM 1383 C CA . VAL A 1 182 ? -14.286 1.527 13.551 1.00 98.44 182 VAL A CA 1
ATOM 1384 C C . VAL A 1 182 ? -13.075 1.878 12.683 1.00 98.44 182 VAL A C 1
ATOM 1386 O O . VAL A 1 182 ? -13.127 2.833 11.912 1.00 98.44 182 VAL A O 1
ATOM 1389 N N . TYR A 1 183 ? -11.996 1.095 12.772 1.00 98.56 183 TYR A N 1
ATOM 1390 C CA . TYR A 1 183 ? -10.823 1.297 11.924 1.00 98.56 183 TYR A CA 1
ATOM 1391 C C . TYR A 1 183 ? -11.111 0.922 10.469 1.00 98.56 183 TYR A C 1
ATOM 1393 O O . TYR A 1 183 ? -10.714 1.638 9.555 1.00 98.56 183 TYR A O 1
ATOM 1401 N N . TYR A 1 184 ? -11.850 -0.166 10.251 1.00 98.56 184 TYR A N 1
ATOM 1402 C CA . TYR A 1 184 ? -12.279 -0.588 8.924 1.00 98.56 184 TYR A CA 1
ATOM 1403 C C . TYR A 1 184 ? -13.121 0.494 8.233 1.00 98.56 184 TYR A C 1
ATOM 1405 O O . TYR A 1 184 ? -12.873 0.821 7.071 1.00 98.56 184 TYR A O 1
ATOM 1413 N N . GLN A 1 185 ? -14.056 1.112 8.963 1.00 98.62 185 GLN A N 1
ATOM 1414 C CA . GLN A 1 185 ? -14.811 2.261 8.462 1.00 98.62 185 GLN A CA 1
ATOM 1415 C C . GLN A 1 185 ? -13.889 3.448 8.153 1.00 98.62 185 GLN A C 1
ATOM 1417 O O . GLN A 1 185 ? -13.981 4.024 7.071 1.00 98.62 185 GLN A O 1
ATOM 1422 N N . TRP A 1 186 ? -12.961 3.775 9.060 1.00 98.69 186 TRP A N 1
ATOM 1423 C CA . TRP A 1 186 ? -12.000 4.863 8.861 1.00 98.69 186 TRP A CA 1
ATOM 1424 C C . TRP A 1 186 ? -11.139 4.663 7.607 1.00 98.69 186 TRP A C 1
ATOM 1426 O O . TRP A 1 186 ? -10.896 5.621 6.879 1.00 98.69 186 TRP A O 1
ATOM 1436 N N . LEU A 1 187 ? -10.721 3.428 7.300 1.00 98.69 187 LEU A N 1
ATOM 1437 C CA . LEU A 1 187 ? -10.015 3.112 6.053 1.00 98.69 187 LEU A CA 1
ATOM 1438 C C . LEU A 1 187 ? -10.904 3.358 4.827 1.00 98.69 187 LEU A C 1
ATOM 1440 O O . LEU A 1 187 ? -10.434 3.924 3.842 1.00 98.69 187 LEU A O 1
ATOM 1444 N N . GLY A 1 188 ? -12.185 2.990 4.892 1.00 98.62 188 GLY A N 1
ATOM 1445 C CA . GLY A 1 188 ? -13.142 3.264 3.818 1.00 98.62 188 GLY A CA 1
ATOM 1446 C C . GLY A 1 188 ? -13.344 4.753 3.559 1.00 98.62 188 GLY A C 1
ATOM 1447 O O . GLY A 1 188 ? -13.331 5.191 2.407 1.00 98.62 188 GLY A O 1
ATOM 1448 N N . ASP A 1 189 ? -13.455 5.539 4.628 1.00 98.50 189 ASP A N 1
ATOM 1449 C CA . ASP A 1 189 ? -13.588 6.995 4.552 1.00 98.50 189 ASP A CA 1
ATOM 1450 C C . ASP A 1 189 ? -12.297 7.644 4.034 1.00 98.50 189 ASP A C 1
ATOM 1452 O O . ASP A 1 189 ? -12.338 8.513 3.157 1.00 98.50 189 ASP A O 1
ATOM 1456 N N . LEU A 1 190 ? -11.138 7.178 4.516 1.00 98.50 190 LEU A N 1
ATOM 1457 C CA . LEU A 1 190 ? -9.832 7.639 4.059 1.00 98.50 190 LEU A CA 1
ATOM 1458 C C . LEU A 1 190 ? -9.655 7.386 2.562 1.00 98.50 190 LEU A C 1
ATOM 1460 O O . LEU A 1 190 ? -9.297 8.304 1.823 1.00 98.50 190 LEU A O 1
ATOM 1464 N N . PHE A 1 191 ? -9.893 6.154 2.110 1.00 98.62 191 PHE A N 1
ATOM 1465 C CA . PHE A 1 191 ? -9.680 5.768 0.719 1.00 98.62 191 PHE A CA 1
ATOM 1466 C C . PHE A 1 191 ? -10.817 6.189 -0.213 1.00 98.62 191 PHE A C 1
ATOM 1468 O O . PHE A 1 191 ? -10.648 6.120 -1.429 1.00 98.62 191 PHE A O 1
ATOM 1475 N N . GLY A 1 192 ? -11.949 6.646 0.328 1.00 98.31 192 GLY A N 1
ATOM 1476 C CA . GLY A 1 192 ? -13.129 7.040 -0.441 1.00 98.31 192 GLY A CA 1
ATOM 1477 C C . GLY A 1 192 ? -13.780 5.878 -1.193 1.00 98.31 192 GLY A C 1
ATOM 1478 O O . GLY A 1 192 ? -14.422 6.095 -2.218 1.00 98.31 192 GLY A O 1
ATOM 1479 N N . VAL A 1 193 ? -13.601 4.648 -0.707 1.00 97.81 193 VAL A N 1
ATOM 1480 C CA . VAL A 1 193 ? -14.183 3.437 -1.292 1.00 97.81 193 VAL A CA 1
ATOM 1481 C C . VAL A 1 193 ? -14.604 2.492 -0.183 1.00 97.81 193 VAL A C 1
ATOM 1483 O O . VAL A 1 193 ? -13.810 2.166 0.689 1.00 97.81 193 VAL A O 1
ATOM 1486 N N . GLN A 1 194 ? -15.850 2.024 -0.237 1.00 97.00 194 GLN A N 1
ATOM 1487 C CA . GLN A 1 194 ? -16.368 1.054 0.721 1.00 97.00 194 GLN A CA 1
ATOM 1488 C C . GLN A 1 194 ? -16.132 -0.358 0.195 1.00 97.00 194 GLN A C 1
ATOM 1490 O O . GLN A 1 194 ? -16.660 -0.752 -0.848 1.00 97.00 194 GLN A O 1
ATOM 1495 N N . LYS A 1 195 ? -15.309 -1.121 0.909 1.00 95.19 195 LYS A N 1
ATOM 1496 C CA . LYS A 1 195 ? -15.011 -2.515 0.582 1.00 95.19 195 LYS A CA 1
ATOM 1497 C C . LYS A 1 195 ? -15.870 -3.427 1.438 1.00 95.19 195 LYS A C 1
ATOM 1499 O O . LYS A 1 195 ? -15.971 -3.240 2.649 1.00 95.19 195 LYS A O 1
ATOM 1504 N N . LYS A 1 196 ? -16.480 -4.430 0.811 1.00 92.12 196 LYS A N 1
ATOM 1505 C CA . LYS A 1 196 ? -17.214 -5.458 1.544 1.00 92.12 196 LYS A CA 1
ATOM 1506 C C . LYS A 1 196 ? -16.231 -6.251 2.413 1.00 92.12 196 LYS A C 1
ATOM 1508 O O . LYS A 1 196 ? -15.176 -6.636 1.903 1.00 92.12 196 LYS A O 1
ATOM 1513 N N . ALA A 1 197 ? -16.594 -6.431 3.681 1.00 86.94 197 ALA A N 1
ATOM 1514 C CA . ALA A 1 197 ? -15.932 -7.354 4.595 1.00 86.94 197 ALA A CA 1
ATOM 1515 C C . ALA A 1 197 ? -15.992 -8.790 4.050 1.00 86.94 197 ALA A C 1
ATOM 1517 O O . ALA A 1 197 ? -17.055 -9.164 3.489 1.00 86.94 197 ALA A O 1
#

Foldseek 3Di:
DDDDDDDDDDDDDPPPPQQWDDAPLATEGNVQVSPPPCQVLLVVQVNLLVVLLQVLQFDPVLNVLLSPAYEYEHQDPQPFAKDDDPPDRHIYTYSYRDDSLANRSQLNSQLVCQQPPAPPRLPRPVLVVQLVLCVVVVLDPCPWQLNPGSSSVRSVVLSCLSRAADPTPVGGLVSCCVSRVVVSVVSCVNRVHRDDD

InterPro domains:
  IPR024079 Metallopeptidase, catalytic domain superfamily [G3DSA:3.40.390.10] (39-192)

Mean predicted aligned error: 6.88 Å

pLDDT: mean 89.57, std 15.21, range [40.06, 98.69]